Protein AF-A0A965EJE2-F1 (afdb_monomer_lite)

Structure (mmCIF, N/CA/C/O backbone):
data_AF-A0A965EJE2-F1
#
_entry.id   AF-A0A965EJE2-F1
#
loop_
_atom_site.group_PDB
_atom_site.id
_atom_site.type_symbol
_atom_site.label_atom_id
_atom_site.label_alt_id
_atom_site.label_comp_id
_atom_site.label_asym_id
_atom_site.label_entity_id
_atom_site.label_seq_id
_atom_site.pdbx_PDB_ins_code
_atom_site.Cartn_x
_atom_site.Cartn_y
_atom_site.Cartn_z
_atom_site.occupancy
_atom_site.B_iso_or_equiv
_atom_site.auth_seq_id
_atom_site.auth_comp_id
_atom_site.auth_asym_id
_atom_site.auth_atom_id
_atom_site.pdbx_PDB_model_num
ATOM 1 N N . MET A 1 1 ? -2.519 1.613 27.229 1.00 64.69 1 MET A N 1
ATOM 2 C CA . MET A 1 1 ? -1.879 1.852 25.913 1.00 64.69 1 MET A CA 1
ATOM 3 C C . MET A 1 1 ? -2.038 0.580 25.083 1.00 64.69 1 MET A C 1
ATOM 5 O O . MET A 1 1 ? -1.745 -0.480 25.617 1.00 64.69 1 MET A O 1
ATOM 9 N N . SER A 1 2 ? -2.577 0.636 23.856 1.00 82.38 2 SER A N 1
ATOM 10 C CA . SER A 1 2 ? -2.713 -0.560 22.994 1.00 82.38 2 SER A CA 1
ATOM 11 C C . SER A 1 2 ? -1.376 -0.948 22.354 1.00 82.38 2 SER A C 1
ATOM 13 O O . SER A 1 2 ? -0.565 -0.059 22.113 1.00 82.38 2 SER A O 1
ATOM 15 N N . LEU A 1 3 ? -1.173 -2.224 21.996 1.00 83.56 3 LEU A N 1
ATOM 16 C CA . LEU A 1 3 ? 0.069 -2.699 21.357 1.00 83.56 3 LEU A CA 1
ATOM 17 C C . LEU A 1 3 ? 0.458 -1.875 20.121 1.00 83.56 3 LEU A C 1
ATOM 19 O O . LEU A 1 3 ? 1.600 -1.460 19.996 1.00 83.56 3 LEU A O 1
ATOM 23 N N . SER A 1 4 ? -0.491 -1.550 19.246 1.00 79.62 4 SER A N 1
ATOM 24 C CA . SER A 1 4 ? -0.198 -0.717 18.073 1.00 79.62 4 SER A CA 1
ATOM 25 C C . SER A 1 4 ? 0.164 0.731 18.428 1.00 79.62 4 SER A C 1
ATOM 27 O O . SER A 1 4 ? 0.906 1.374 17.697 1.00 79.62 4 SER A O 1
ATOM 29 N N . ALA A 1 5 ? -0.327 1.256 19.558 1.00 82.00 5 ALA A N 1
ATOM 30 C CA . ALA A 1 5 ? 0.035 2.595 20.027 1.00 82.00 5 ALA A CA 1
ATOM 31 C C . ALA A 1 5 ? 1.453 2.596 20.610 1.00 82.00 5 ALA A C 1
ATOM 33 O O . ALA A 1 5 ? 2.186 3.558 20.421 1.00 82.00 5 ALA A O 1
ATOM 34 N N . PHE A 1 6 ? 1.847 1.498 21.262 1.00 88.00 6 PHE A N 1
ATOM 35 C CA . PHE A 1 6 ? 3.235 1.258 21.640 1.00 88.00 6 PHE A CA 1
ATOM 36 C C . PHE A 1 6 ? 4.129 1.180 20.393 1.00 88.00 6 PHE A C 1
ATOM 38 O O . PHE A 1 6 ? 5.044 1.980 20.264 1.00 88.00 6 PHE A O 1
ATOM 45 N N . LEU A 1 7 ? 3.807 0.316 19.423 1.00 88.12 7 LEU A N 1
ATOM 46 C CA . LEU A 1 7 ? 4.598 0.160 18.194 1.00 88.12 7 LEU A CA 1
ATOM 47 C C . LEU A 1 7 ? 4.711 1.457 17.383 1.00 88.12 7 LEU A C 1
ATOM 49 O O . LEU A 1 7 ? 5.793 1.770 16.899 1.00 88.12 7 LEU A O 1
ATOM 53 N N . SER A 1 8 ? 3.625 2.232 17.278 1.00 83.75 8 SER A N 1
ATOM 54 C CA . SER A 1 8 ? 3.649 3.548 16.620 1.00 83.75 8 SER A CA 1
ATOM 55 C C . SER A 1 8 ? 4.622 4.493 17.319 1.00 83.75 8 SER A C 1
ATOM 57 O O . SER A 1 8 ? 5.447 5.116 16.660 1.00 83.75 8 SER A O 1
ATOM 59 N N . LYS A 1 9 ? 4.556 4.564 18.654 1.00 88.38 9 LYS A N 1
ATOM 60 C CA . LYS A 1 9 ? 5.417 5.430 19.461 1.00 88.38 9 LYS A CA 1
ATOM 61 C C . LYS A 1 9 ? 6.892 5.051 19.312 1.00 88.38 9 LYS A C 1
ATOM 63 O O . LYS A 1 9 ? 7.707 5.922 19.038 1.00 88.38 9 LYS A O 1
ATOM 68 N N . GLU A 1 10 ? 7.229 3.770 19.455 1.00 90.69 10 GLU A N 1
ATOM 69 C CA . GLU A 1 10 ? 8.615 3.304 19.303 1.00 90.69 10 GLU A CA 1
ATOM 70 C C . GLU A 1 10 ? 9.106 3.487 17.853 1.00 90.69 10 GLU A C 1
ATOM 72 O O . GLU A 1 10 ? 10.261 3.835 17.622 1.00 90.69 10 GLU A O 1
ATOM 77 N N . SER A 1 11 ? 8.222 3.333 16.857 1.00 85.31 11 SER A N 1
ATOM 78 C CA . SER A 1 11 ? 8.542 3.629 15.456 1.00 85.31 11 SER A CA 1
ATOM 79 C C . SER A 1 11 ? 8.788 5.116 15.200 1.00 85.31 11 SER A C 1
ATOM 81 O O . SER A 1 11 ? 9.651 5.442 14.392 1.00 85.31 11 SER A O 1
ATOM 83 N N . GLU A 1 12 ? 8.036 6.017 15.833 1.00 85.12 12 GLU A N 1
ATOM 84 C CA . GLU A 1 12 ? 8.222 7.470 15.716 1.00 85.12 12 GLU A CA 1
ATOM 85 C C . GLU A 1 12 ? 9.475 7.959 16.442 1.00 85.12 12 GLU A C 1
ATOM 87 O O . GLU A 1 12 ? 10.122 8.893 15.972 1.00 85.12 12 GLU A O 1
ATOM 92 N N . ALA A 1 13 ? 9.838 7.309 17.548 1.00 87.38 13 ALA A N 1
ATOM 93 C CA . ALA A 1 13 ? 11.069 7.580 18.283 1.00 87.38 13 ALA A CA 1
ATOM 94 C C . ALA A 1 13 ? 12.330 7.051 17.571 1.00 87.38 13 ALA A C 1
ATOM 96 O O . ALA A 1 13 ? 13.434 7.489 17.881 1.00 87.38 13 ALA A O 1
ATOM 97 N N . GLY A 1 14 ? 12.176 6.140 16.601 1.00 83.56 14 GLY A N 1
ATOM 98 C CA . GLY A 1 14 ? 13.295 5.455 15.944 1.00 83.56 14 GLY A CA 1
ATOM 99 C C . GLY A 1 14 ? 13.864 4.281 16.750 1.00 83.56 14 GLY A C 1
ATOM 100 O O . GLY A 1 14 ? 14.870 3.701 16.350 1.00 83.56 14 GLY A O 1
ATOM 101 N N . ASP A 1 15 ? 13.201 3.906 17.846 1.00 89.00 15 ASP A N 1
ATOM 102 C CA . ASP A 1 15 ? 13.605 2.829 18.755 1.00 89.00 15 ASP A CA 1
ATOM 103 C C . ASP A 1 15 ? 13.110 1.448 18.282 1.00 89.00 15 ASP A C 1
ATOM 105 O O . ASP A 1 15 ? 13.614 0.403 18.703 1.00 89.00 15 ASP A O 1
ATOM 109 N N . LEU A 1 16 ? 12.139 1.419 17.360 1.00 85.88 16 LEU A N 1
ATOM 110 C CA . LEU A 1 16 ? 11.667 0.188 16.734 1.00 85.88 16 LEU A CA 1
ATOM 111 C C . LEU A 1 16 ? 12.551 -0.217 15.546 1.00 85.88 16 LEU A C 1
ATOM 113 O O . LEU A 1 16 ? 12.446 0.338 14.451 1.00 85.88 16 LEU A O 1
ATOM 117 N N . VAL A 1 17 ? 13.347 -1.270 15.732 1.00 85.75 17 VAL A N 1
ATOM 118 C CA . VAL A 1 17 ? 14.143 -1.883 14.660 1.00 85.75 17 VAL A CA 1
ATOM 119 C C . VAL A 1 17 ? 13.417 -3.102 14.096 1.00 85.75 17 VAL A C 1
ATOM 121 O O . VAL A 1 17 ? 13.289 -4.133 14.755 1.00 85.75 17 VAL A O 1
ATOM 124 N N . LEU A 1 18 ? 12.959 -2.999 12.848 1.00 83.19 18 LEU A N 1
ATOM 125 C CA . LEU A 1 18 ? 12.389 -4.121 12.103 1.00 83.19 18 LEU A CA 1
ATOM 126 C C . LEU A 1 18 ? 13.437 -4.719 11.164 1.00 83.19 18 LEU A C 1
ATOM 128 O O . LEU A 1 18 ? 14.111 -3.991 10.440 1.00 83.19 18 LEU A O 1
ATOM 132 N N . ALA A 1 19 ? 13.515 -6.052 11.100 1.00 84.75 19 ALA A N 1
ATOM 133 C CA . ALA A 1 19 ? 14.325 -6.729 10.083 1.00 84.75 19 ALA A CA 1
ATOM 134 C C . ALA A 1 19 ? 13.816 -6.442 8.654 1.00 84.75 19 ALA A C 1
ATOM 136 O O . ALA A 1 19 ? 14.593 -6.431 7.704 1.00 84.75 19 ALA A O 1
ATOM 137 N N . SER A 1 20 ? 12.507 -6.207 8.501 1.00 84.69 20 SER A N 1
ATOM 138 C CA . SER A 1 20 ? 11.876 -5.793 7.245 1.00 84.69 20 SER A CA 1
ATOM 139 C C . SER A 1 20 ? 10.548 -5.081 7.507 1.00 84.69 20 SER A C 1
ATOM 141 O O . SER A 1 20 ? 9.891 -5.357 8.512 1.00 84.69 20 SER A O 1
ATOM 143 N N . ALA A 1 21 ? 10.142 -4.192 6.597 1.00 88.19 21 ALA A N 1
ATOM 144 C CA . ALA A 1 21 ? 8.831 -3.549 6.647 1.00 88.19 21 ALA A CA 1
ATOM 145 C C . ALA A 1 21 ? 7.697 -4.561 6.413 1.00 88.19 21 ALA A C 1
ATOM 147 O O . ALA A 1 21 ? 7.861 -5.550 5.693 1.00 88.19 21 ALA A O 1
ATOM 148 N N . VAL A 1 22 ? 6.519 -4.284 6.977 1.00 92.06 22 VAL A N 1
ATOM 149 C CA . VAL A 1 22 ? 5.329 -5.116 6.760 1.00 92.06 22 VAL A CA 1
ATOM 150 C C . VAL A 1 22 ? 4.914 -5.033 5.290 1.00 92.06 22 VAL A C 1
ATOM 152 O O . VAL A 1 22 ? 4.616 -3.955 4.783 1.00 92.06 22 VAL A O 1
ATOM 155 N N . ARG A 1 23 ? 4.876 -6.167 4.587 1.00 94.44 23 ARG A N 1
ATOM 156 C CA . ARG A 1 23 ? 4.403 -6.216 3.197 1.00 94.44 23 ARG A CA 1
ATOM 157 C C . ARG A 1 23 ? 2.880 -6.289 3.153 1.00 94.44 23 ARG A C 1
ATOM 159 O O . ARG A 1 23 ? 2.297 -7.308 3.519 1.00 94.44 23 ARG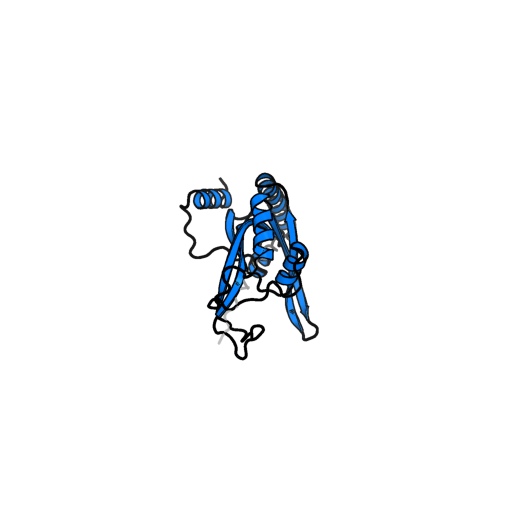 A O 1
ATOM 166 N N . ILE A 1 24 ? 2.245 -5.227 2.664 1.00 95.31 24 ILE A N 1
ATOM 167 C CA . ILE A 1 24 ? 0.803 -5.193 2.415 1.00 95.31 24 ILE A CA 1
ATOM 168 C C . ILE A 1 24 ? 0.534 -5.854 1.061 1.00 95.31 24 ILE A C 1
ATOM 170 O O . ILE A 1 24 ? 0.907 -5.344 0.005 1.00 95.31 24 ILE A O 1
ATOM 174 N N . GLY A 1 25 ? -0.111 -7.016 1.104 1.00 93.69 25 GLY A N 1
ATOM 175 C CA . GLY A 1 25 ? -0.489 -7.812 -0.060 1.00 93.69 25 GLY A CA 1
ATOM 176 C C . GLY A 1 25 ? -1.695 -8.697 0.247 1.00 93.69 25 GLY A C 1
ATOM 177 O O . GLY A 1 25 ? -2.283 -8.597 1.324 1.00 93.69 25 GLY A O 1
ATOM 178 N N . ALA A 1 26 ? -2.061 -9.574 -0.691 1.00 93.50 26 ALA A N 1
ATOM 179 C CA . ALA A 1 26 ? -3.238 -10.437 -0.552 1.00 93.50 26 ALA A CA 1
ATOM 180 C C . ALA A 1 26 ? -3.189 -11.294 0.722 1.00 93.50 26 ALA A C 1
ATOM 182 O O . ALA A 1 26 ? -4.165 -11.314 1.464 1.00 93.50 26 ALA A O 1
ATOM 183 N N . ASP A 1 27 ? -2.050 -11.930 1.010 1.00 93.00 27 ASP A N 1
ATOM 184 C CA . ASP A 1 27 ? -1.896 -12.790 2.191 1.00 93.00 27 ASP A CA 1
ATOM 185 C C . ASP A 1 27 ? -2.034 -12.004 3.497 1.00 93.00 27 ASP A C 1
ATOM 187 O O . ASP A 1 27 ? -2.715 -12.447 4.420 1.00 93.00 27 ASP A O 1
ATOM 191 N N . HIS A 1 28 ? -1.447 -10.804 3.555 1.00 93.19 28 HIS A N 1
ATOM 192 C CA . HIS A 1 28 ? -1.572 -9.921 4.712 1.00 93.19 28 HIS A CA 1
ATOM 193 C C . HIS A 1 28 ? -3.032 -9.514 4.947 1.00 93.19 28 HIS A C 1
ATOM 195 O O . HIS A 1 28 ? -3.544 -9.687 6.048 1.00 93.19 28 HIS A O 1
ATOM 201 N N . LEU A 1 29 ? -3.716 -9.022 3.906 1.00 95.19 29 LEU A N 1
ATOM 202 C CA . LEU A 1 29 ? -5.101 -8.550 4.004 1.00 95.19 29 LEU A CA 1
ATOM 203 C C . LEU A 1 29 ? -6.087 -9.690 4.288 1.00 95.19 29 LEU A C 1
ATOM 205 O O . LEU A 1 29 ? -7.019 -9.511 5.066 1.00 95.19 29 LEU A O 1
ATOM 209 N N . ARG A 1 30 ? -5.866 -10.869 3.695 1.00 93.88 30 ARG A N 1
ATOM 210 C CA . ARG A 1 30 ? -6.648 -12.085 3.956 1.00 93.88 30 ARG A CA 1
ATOM 211 C C . ARG A 1 30 ? -6.476 -12.581 5.394 1.00 93.88 30 ARG A C 1
ATOM 213 O O . ARG A 1 30 ? -7.410 -13.147 5.947 1.00 93.88 30 ARG A O 1
ATOM 220 N N . GLY A 1 31 ? -5.295 -12.394 5.982 1.00 91.56 31 GLY A N 1
ATOM 221 C CA . GLY A 1 31 ? -4.981 -12.826 7.345 1.00 91.56 31 GLY A CA 1
ATOM 222 C C . GLY A 1 31 ? -5.524 -11.918 8.452 1.00 91.56 31 GLY A C 1
ATOM 223 O O . GLY A 1 31 ? -5.367 -12.242 9.631 1.00 91.56 31 GLY A O 1
ATOM 224 N N . LEU A 1 32 ? -6.140 -10.781 8.112 1.00 91.94 32 LEU A N 1
ATOM 225 C CA . LEU A 1 32 ? -6.719 -9.881 9.103 1.00 91.94 32 LEU A CA 1
ATOM 226 C C . LEU A 1 32 ? -7.939 -10.521 9.781 1.00 91.94 32 LEU A C 1
ATOM 228 O O . LEU A 1 32 ? -8.796 -11.109 9.132 1.00 91.94 32 LEU A O 1
ATOM 232 N N . LYS A 1 33 ? -8.059 -10.340 11.101 1.00 89.12 33 LYS A N 1
ATOM 233 C CA . LYS A 1 33 ? -9.206 -10.817 11.904 1.00 89.12 33 LYS A CA 1
ATOM 234 C C . LYS A 1 33 ? -10.452 -9.920 11.815 1.00 89.12 33 LYS A C 1
ATOM 236 O O . LYS A 1 33 ? -11.335 -9.989 12.658 1.00 89.12 33 LYS A O 1
ATOM 241 N N . GLY A 1 34 ? -10.503 -9.041 10.827 1.00 90.75 34 GLY A N 1
ATOM 242 C CA . GLY A 1 34 ? -11.612 -8.123 10.593 1.00 90.75 34 GLY A CA 1
ATOM 243 C C . GLY A 1 34 ? -11.837 -7.966 9.094 1.00 90.75 34 GLY A C 1
ATOM 244 O O . GLY A 1 34 ? -11.481 -8.867 8.331 1.00 90.75 34 GLY A O 1
ATOM 245 N N . PRO A 1 35 ? -12.391 -6.832 8.639 1.00 93.88 35 PRO A N 1
ATOM 246 C CA . PRO A 1 35 ? -12.495 -6.556 7.212 1.00 93.88 35 PRO A CA 1
ATOM 247 C C . PRO A 1 35 ? -11.130 -6.696 6.514 1.00 93.88 35 PRO A C 1
ATOM 249 O O . PRO A 1 35 ? -10.130 -6.170 7.009 1.00 93.88 35 PRO A O 1
ATOM 252 N N . ALA A 1 36 ? -11.088 -7.376 5.360 1.00 95.69 36 ALA A N 1
ATOM 253 C CA . ALA A 1 36 ? -9.872 -7.650 4.578 1.00 95.69 36 ALA A CA 1
ATOM 254 C C . ALA A 1 36 ? -9.358 -6.399 3.835 1.00 95.69 36 ALA A C 1
ATOM 256 O O . ALA A 1 36 ? -9.235 -6.361 2.608 1.00 95.69 36 ALA A O 1
ATOM 257 N N . GLN A 1 37 ? -9.116 -5.335 4.592 1.00 96.31 37 GLN A N 1
ATOM 258 C CA . GLN A 1 37 ? -8.747 -4.016 4.111 1.00 96.31 37 GLN A CA 1
ATOM 259 C C . GLN A 1 37 ? -7.836 -3.325 5.130 1.00 96.31 37 GLN A C 1
ATOM 261 O O . GLN A 1 37 ? -7.993 -3.511 6.340 1.00 96.31 37 GLN A O 1
ATOM 266 N N . THR A 1 38 ? -6.924 -2.485 4.648 1.00 95.81 38 THR A N 1
ATOM 267 C CA . THR A 1 38 ? -6.168 -1.568 5.506 1.00 95.81 38 THR A CA 1
ATOM 268 C C . THR A 1 38 ? -5.989 -0.199 4.862 1.00 95.81 38 THR A C 1
ATOM 270 O O . THR A 1 38 ? -5.985 -0.070 3.637 1.00 95.81 38 THR A O 1
ATOM 273 N N . LEU A 1 39 ? -5.830 0.821 5.701 1.00 95.88 39 LEU A N 1
ATOM 274 C CA . LEU A 1 39 ? -5.460 2.170 5.300 1.00 95.88 39 LEU A CA 1
ATOM 275 C C . LEU A 1 39 ? -3.969 2.367 5.566 1.00 95.88 39 LEU A C 1
ATOM 277 O O . LEU A 1 39 ? -3.502 2.146 6.679 1.00 95.88 39 LEU A O 1
ATOM 281 N N . VAL A 1 40 ? -3.231 2.818 4.558 1.00 95.06 40 VAL A N 1
ATOM 282 C CA . VAL A 1 40 ? -1.807 3.136 4.684 1.00 95.06 40 VAL A CA 1
ATOM 283 C C . VAL A 1 40 ? -1.621 4.644 4.638 1.00 95.06 40 VAL A C 1
ATOM 285 O O . VAL A 1 40 ? -2.026 5.290 3.672 1.00 95.06 40 VAL A O 1
ATOM 288 N N . ALA A 1 41 ? -0.993 5.211 5.665 1.00 94.12 41 ALA A N 1
ATOM 289 C CA . ALA A 1 41 ? -0.501 6.582 5.629 1.00 94.12 41 ALA A CA 1
ATOM 290 C C . ALA A 1 41 ? 0.709 6.635 4.690 1.00 94.12 41 ALA A C 1
ATOM 292 O O . ALA A 1 41 ? 1.746 6.060 5.010 1.00 94.12 41 ALA A O 1
ATOM 293 N N . VAL A 1 42 ? 0.568 7.262 3.521 1.00 94.62 42 VAL A N 1
ATOM 294 C CA . VAL A 1 42 ? 1.625 7.269 2.501 1.00 94.62 42 VAL A CA 1
ATOM 295 C C . VAL A 1 42 ? 2.758 8.197 2.935 1.00 94.62 42 VAL A C 1
ATOM 297 O O . VAL A 1 42 ? 2.520 9.363 3.243 1.00 94.62 42 VAL A O 1
ATOM 300 N N . GLU A 1 43 ? 3.986 7.684 2.928 1.00 93.50 43 GLU A N 1
ATOM 301 C CA . GLU A 1 43 ? 5.199 8.424 3.308 1.00 93.50 43 GLU A CA 1
ATOM 302 C C . GLU A 1 43 ? 6.139 8.654 2.121 1.00 93.50 43 GLU A C 1
ATOM 304 O O . GLU A 1 43 ? 6.907 9.614 2.123 1.00 93.50 43 GLU A O 1
ATOM 309 N N . GLY A 1 44 ? 6.066 7.818 1.083 1.00 94.00 44 GLY A N 1
ATOM 310 C CA . GLY A 1 44 ? 6.874 8.014 -0.114 1.00 94.00 44 GLY A CA 1
ATOM 311 C C . GLY A 1 44 ? 6.843 6.847 -1.088 1.00 94.00 44 GLY A C 1
ATOM 312 O O . GLY A 1 44 ? 6.099 5.877 -0.923 1.00 94.00 44 GLY A O 1
ATOM 313 N N . LEU A 1 45 ? 7.671 6.967 -2.120 1.00 94.56 45 LEU A N 1
ATOM 314 C CA . LEU A 1 45 ? 7.920 5.937 -3.119 1.00 94.56 45 LEU A CA 1
ATOM 315 C C . LEU A 1 45 ? 9.341 5.390 -2.934 1.00 94.56 45 LEU A C 1
ATOM 317 O O . LEU A 1 45 ? 10.261 6.136 -2.608 1.00 94.56 45 LEU A O 1
ATOM 321 N N . ASP A 1 46 ? 9.510 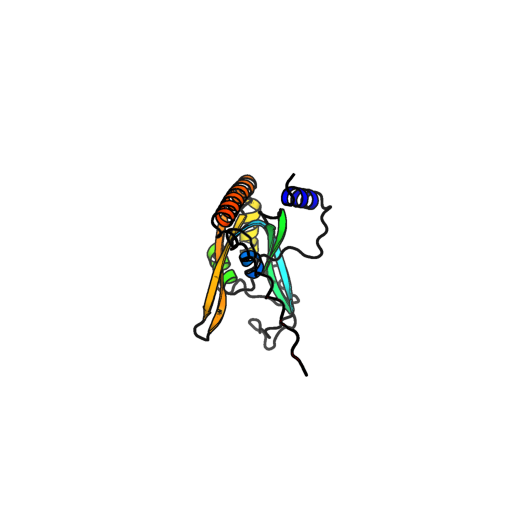4.094 -3.148 1.00 92.38 46 ASP A N 1
ATOM 322 C CA . ASP A 1 46 ? 10.793 3.400 -3.185 1.00 92.38 46 ASP A CA 1
ATOM 323 C C . ASP A 1 46 ? 10.779 2.312 -4.270 1.00 92.38 46 ASP A C 1
ATOM 325 O O . ASP A 1 46 ? 9.793 2.147 -4.997 1.00 92.38 46 ASP A O 1
ATOM 329 N N . LEU A 1 47 ? 11.871 1.560 -4.372 1.00 91.75 47 LEU A N 1
ATOM 330 C CA . LEU A 1 47 ? 12.012 0.400 -5.234 1.00 91.75 47 LEU A CA 1
ATOM 331 C C . LEU A 1 47 ? 12.225 -0.870 -4.407 1.00 91.75 47 LEU A C 1
ATOM 333 O O . LEU A 1 47 ? 13.105 -0.934 -3.554 1.00 91.75 47 LEU A O 1
ATOM 337 N N . ASP A 1 48 ? 11.461 -1.917 -4.711 1.00 91.94 48 ASP A N 1
ATOM 338 C CA . ASP A 1 48 ? 11.710 -3.262 -4.189 1.00 91.94 48 ASP A CA 1
ATOM 339 C C . ASP A 1 48 ? 12.437 -4.074 -5.265 1.00 91.94 48 ASP A C 1
ATOM 341 O O . ASP A 1 48 ? 11.872 -4.415 -6.310 1.00 91.94 48 ASP A O 1
ATOM 345 N N . ILE A 1 49 ? 13.726 -4.334 -5.030 1.00 91.44 49 ILE A N 1
ATOM 346 C CA . ILE A 1 49 ? 14.574 -5.063 -5.974 1.00 91.44 49 ILE A CA 1
ATOM 347 C C . ILE A 1 49 ? 14.521 -6.554 -5.654 1.00 91.44 49 ILE A C 1
ATOM 349 O O . ILE A 1 49 ? 14.961 -6.992 -4.592 1.00 91.44 49 ILE A O 1
ATOM 353 N N . GLN A 1 50 ? 14.036 -7.344 -6.606 1.00 89.88 50 GLN A N 1
ATOM 354 C CA . GLN A 1 50 ? 13.845 -8.783 -6.460 1.00 89.88 50 GLN A CA 1
ATOM 355 C C . GLN A 1 50 ? 14.558 -9.558 -7.567 1.00 89.88 50 GLN A C 1
ATOM 357 O O . GLN A 1 50 ? 14.732 -9.066 -8.681 1.00 89.88 50 GLN A O 1
ATOM 362 N N . GLU A 1 51 ? 14.926 -10.808 -7.290 1.00 88.44 51 GLU A N 1
ATOM 363 C CA . GLU A 1 51 ? 15.353 -11.738 -8.336 1.00 88.44 51 GLU A CA 1
ATOM 364 C C . GLU A 1 51 ? 14.205 -12.053 -9.302 1.00 88.44 51 GLU A C 1
ATOM 366 O O . GLU A 1 51 ? 13.060 -12.290 -8.903 1.00 88.44 51 GLU A O 1
ATOM 371 N N . ASN A 1 52 ? 14.523 -12.125 -10.591 1.00 84.88 52 ASN A N 1
ATOM 372 C CA . ASN A 1 52 ? 13.555 -12.394 -11.645 1.00 84.88 52 ASN A CA 1
ATOM 373 C C . ASN A 1 52 ? 13.240 -13.889 -11.788 1.00 84.88 52 ASN A C 1
ATOM 375 O O . ASN A 1 52 ? 13.605 -14.552 -12.764 1.00 84.88 52 ASN A O 1
ATOM 379 N N . LYS A 1 53 ? 12.524 -14.437 -10.810 1.00 81.38 53 LYS A N 1
ATOM 380 C CA . LYS A 1 53 ? 12.159 -15.863 -10.801 1.00 81.38 53 LYS A CA 1
ATOM 381 C C . LYS A 1 53 ? 11.196 -16.246 -11.928 1.00 81.38 53 LYS A C 1
ATOM 383 O O . LYS A 1 53 ? 11.160 -17.402 -12.336 1.00 81.38 53 LYS A O 1
ATOM 388 N N . THR A 1 54 ? 10.448 -15.283 -12.466 1.00 75.38 54 THR A N 1
ATOM 389 C CA . THR A 1 54 ? 9.471 -15.499 -13.544 1.00 75.38 54 THR A CA 1
ATOM 390 C C . THR A 1 54 ? 10.077 -15.409 -14.945 1.00 75.38 54 THR A C 1
ATOM 392 O O . THR A 1 54 ? 9.342 -15.514 -15.923 1.00 75.38 54 THR A O 1
ATOM 395 N N . ARG A 1 55 ? 11.406 -15.233 -15.067 1.00 82.00 55 ARG A N 1
ATOM 396 C CA . ARG A 1 55 ? 12.123 -15.057 -16.347 1.00 82.00 55 ARG A CA 1
ATOM 397 C C . ARG A 1 55 ? 11.529 -13.948 -17.216 1.00 82.00 55 ARG A C 1
ATOM 399 O O . ARG A 1 55 ? 11.534 -14.029 -18.443 1.00 82.00 55 ARG A O 1
ATOM 406 N N . ARG A 1 56 ? 11.013 -12.901 -16.578 1.00 81.00 56 ARG A N 1
ATOM 407 C CA . ARG A 1 56 ? 10.410 -11.775 -17.272 1.00 81.00 56 ARG A CA 1
ATOM 408 C C . ARG A 1 56 ? 11.444 -11.065 -18.144 1.00 81.00 56 ARG A C 1
ATOM 410 O O . ARG A 1 56 ? 12.540 -10.763 -17.680 1.00 81.00 56 ARG A O 1
ATOM 417 N N . ILE A 1 57 ? 11.077 -10.766 -19.383 1.00 82.12 57 ILE A N 1
ATOM 418 C CA . ILE A 1 57 ? 11.899 -9.967 -20.291 1.00 82.12 57 ILE A CA 1
ATOM 419 C C . ILE A 1 57 ? 11.365 -8.535 -20.255 1.00 82.12 57 ILE A C 1
ATOM 421 O O . ILE A 1 57 ? 10.160 -8.320 -20.403 1.00 82.12 57 ILE A O 1
ATOM 425 N N . LEU A 1 58 ? 12.247 -7.574 -19.987 1.00 83.31 58 LEU A N 1
ATOM 426 C CA . LEU A 1 58 ? 11.891 -6.158 -19.993 1.00 83.31 58 LEU A CA 1
ATOM 427 C C . LEU A 1 58 ? 11.694 -5.647 -21.427 1.00 83.31 58 LEU A C 1
ATOM 429 O O . LEU A 1 58 ? 12.301 -6.193 -22.353 1.00 83.31 58 LEU A O 1
ATOM 433 N N . PRO A 1 59 ? 10.893 -4.588 -21.637 1.00 81.12 59 PRO A N 1
ATOM 434 C CA . PRO A 1 59 ? 10.803 -3.934 -22.938 1.00 81.12 59 PRO A CA 1
ATOM 435 C C . PRO A 1 59 ? 12.194 -3.553 -23.468 1.00 81.12 59 PRO A C 1
ATOM 437 O O . PRO A 1 59 ? 12.992 -2.947 -22.758 1.00 81.12 59 PRO A O 1
ATOM 440 N N . GLY A 1 60 ? 12.500 -3.940 -24.708 1.00 80.62 60 GLY A N 1
ATOM 441 C CA . GLY A 1 60 ? 13.804 -3.688 -25.337 1.00 80.62 60 GLY A CA 1
ATOM 442 C C . GLY A 1 60 ? 14.937 -4.636 -24.919 1.00 80.62 60 GLY A C 1
ATOM 443 O O . GLY A 1 60 ? 16.019 -4.565 -25.500 1.00 80.62 60 GLY A O 1
ATOM 444 N N . ALA A 1 61 ? 14.713 -5.553 -23.972 1.00 78.94 61 ALA A N 1
ATOM 445 C CA . ALA A 1 61 ? 15.687 -6.579 -23.611 1.00 78.94 61 ALA A CA 1
ATOM 446 C C . ALA A 1 61 ? 15.530 -7.837 -24.482 1.00 78.94 61 ALA A C 1
ATOM 448 O O . ALA A 1 61 ? 14.424 -8.251 -24.820 1.00 78.94 61 ALA A O 1
ATOM 449 N N . SER A 1 62 ? 16.651 -8.481 -24.816 1.00 81.44 62 SER A N 1
ATOM 450 C CA . SER A 1 62 ? 16.674 -9.749 -25.564 1.00 81.44 62 SER A CA 1
ATOM 451 C C . SER A 1 62 ? 16.760 -10.988 -24.667 1.00 81.44 62 SER A C 1
ATOM 453 O O . SER A 1 62 ? 16.534 -12.104 -25.131 1.00 81.44 62 SER A O 1
ATOM 455 N N . ARG A 1 63 ? 17.089 -10.810 -23.380 1.00 80.06 63 ARG A N 1
ATOM 456 C CA . ARG A 1 63 ? 17.237 -11.887 -22.392 1.00 80.06 63 ARG A CA 1
ATOM 457 C C . ARG A 1 63 ? 16.632 -11.493 -21.041 1.00 80.06 63 ARG A C 1
ATOM 459 O O . ARG A 1 63 ? 16.530 -10.300 -20.759 1.00 80.06 63 ARG A O 1
ATOM 466 N N . PRO A 1 64 ? 16.250 -12.466 -20.195 1.00 78.12 64 PRO A N 1
ATOM 467 C CA . PRO A 1 64 ? 15.762 -12.172 -18.855 1.00 78.12 64 PRO A CA 1
ATOM 468 C C . PRO A 1 64 ? 16.852 -11.510 -18.008 1.00 78.12 64 PRO A C 1
ATOM 470 O O . PRO A 1 64 ? 17.962 -12.036 -17.902 1.00 78.12 64 PRO A O 1
ATOM 473 N N . ASN A 1 65 ? 16.523 -10.387 -17.375 1.00 77.75 65 ASN A N 1
ATOM 474 C CA . ASN A 1 65 ? 17.395 -9.767 -16.378 1.00 77.75 65 ASN A CA 1
ATOM 475 C C . ASN A 1 65 ? 17.362 -10.575 -15.083 1.00 77.75 65 ASN A C 1
ATOM 477 O O . ASN A 1 65 ? 16.300 -11.055 -14.703 1.00 77.75 65 ASN A O 1
ATOM 481 N N . ALA A 1 66 ? 18.499 -10.727 -14.399 1.00 82.25 66 ALA A N 1
ATOM 482 C CA . ALA A 1 66 ? 18.574 -11.513 -13.163 1.00 82.25 66 ALA A CA 1
ATOM 483 C C . ALA A 1 66 ? 17.834 -10.844 -11.990 1.00 82.25 66 ALA A C 1
ATOM 485 O O . ALA A 1 66 ? 17.308 -11.535 -11.118 1.00 82.25 66 ALA A O 1
ATOM 486 N N . ARG A 1 67 ? 17.748 -9.507 -11.990 1.00 90.00 67 ARG A N 1
ATOM 487 C CA . ARG A 1 67 ? 17.045 -8.698 -10.987 1.00 90.00 67 ARG A CA 1
ATOM 488 C C . ARG A 1 67 ? 16.067 -7.736 -11.659 1.00 90.00 67 ARG A C 1
ATOM 490 O O . ARG A 1 67 ? 16.284 -7.316 -12.792 1.00 90.00 67 ARG A O 1
ATOM 497 N N . LEU A 1 68 ? 14.996 -7.408 -10.948 1.00 91.06 68 LEU A N 1
ATOM 498 C CA . LEU A 1 68 ? 13.962 -6.458 -11.347 1.00 91.06 68 LEU A CA 1
ATOM 499 C C . LEU A 1 68 ? 13.701 -5.496 -10.195 1.00 91.06 68 LEU A C 1
ATOM 501 O O . LEU A 1 68 ? 13.552 -5.940 -9.057 1.00 91.06 68 LEU A O 1
ATOM 505 N N . ALA A 1 69 ? 13.605 -4.206 -10.495 1.00 91.44 69 ALA A N 1
ATOM 506 C CA . ALA A 1 69 ? 13.147 -3.196 -9.554 1.00 91.44 69 ALA A CA 1
ATOM 507 C C . ALA A 1 69 ? 11.666 -2.897 -9.799 1.00 91.44 69 ALA A C 1
ATOM 509 O O . ALA A 1 69 ? 11.279 -2.453 -10.882 1.00 91.44 69 ALA A O 1
ATOM 510 N N . TRP A 1 70 ? 10.845 -3.149 -8.783 1.00 93.19 70 TRP A N 1
ATOM 511 C CA . TRP A 1 70 ? 9.420 -2.832 -8.780 1.00 93.19 70 TRP A CA 1
ATOM 512 C C . TRP A 1 70 ? 9.163 -1.529 -8.026 1.00 93.19 70 TRP A C 1
ATOM 514 O O . TRP A 1 70 ? 9.791 -1.324 -6.987 1.00 93.19 70 TRP A O 1
ATOM 524 N N . PRO A 1 71 ? 8.216 -0.682 -8.467 1.00 94.44 71 PRO A N 1
ATOM 525 C CA . PRO A 1 71 ? 7.805 0.454 -7.660 1.00 94.44 71 PRO A CA 1
ATOM 526 C C . PRO A 1 71 ? 7.123 -0.046 -6.380 1.00 94.44 71 PRO A C 1
ATOM 528 O O . PRO A 1 71 ? 6.301 -0.970 -6.411 1.00 94.44 71 PRO A O 1
ATOM 531 N N . ALA A 1 72 ? 7.479 0.558 -5.250 1.00 95.19 72 ALA A N 1
ATOM 532 C CA . ALA A 1 72 ? 6.977 0.207 -3.932 1.00 95.19 72 ALA A CA 1
ATOM 533 C C . ALA A 1 72 ? 6.539 1.462 -3.173 1.00 95.19 72 ALA A C 1
ATOM 535 O O . ALA A 1 72 ? 7.310 2.401 -3.001 1.00 95.19 72 ALA A O 1
ATOM 536 N N . ILE A 1 73 ? 5.298 1.487 -2.692 1.00 96.00 73 ILE A N 1
ATOM 537 C CA . ILE A 1 73 ? 4.797 2.593 -1.868 1.00 96.00 73 ILE A CA 1
ATOM 538 C C . ILE A 1 73 ? 5.181 2.315 -0.419 1.00 96.00 73 ILE A C 1
ATOM 540 O O . ILE A 1 73 ? 4.848 1.251 0.104 1.00 96.00 73 ILE A O 1
ATOM 544 N N . LYS A 1 74 ? 5.856 3.269 0.224 1.00 95.00 74 LYS A N 1
ATOM 545 C CA . LYS A 1 74 ? 6.181 3.244 1.653 1.00 95.00 74 LYS A CA 1
ATOM 546 C C . LYS A 1 74 ? 5.138 3.999 2.457 1.00 95.00 74 LYS A C 1
ATOM 548 O O . LYS A 1 74 ? 4.622 5.031 2.017 1.00 95.00 74 LYS A O 1
ATOM 553 N N . GLY A 1 75 ? 4.871 3.510 3.658 1.00 93.62 75 GLY A N 1
ATOM 554 C CA . GLY A 1 75 ? 3.988 4.195 4.582 1.00 93.62 75 GLY A CA 1
ATOM 555 C C . GLY A 1 75 ? 3.887 3.526 5.939 1.00 93.62 75 GLY A C 1
ATOM 556 O O . GLY A 1 75 ? 4.611 2.577 6.235 1.00 93.62 75 GLY A O 1
ATOM 557 N N . LYS A 1 76 ? 2.920 3.971 6.737 1.00 91.94 76 LYS A N 1
ATOM 558 C CA . LYS A 1 76 ? 2.545 3.335 8.005 1.00 91.94 76 LYS A CA 1
ATOM 559 C C . LYS A 1 76 ? 1.176 2.688 7.896 1.00 91.94 76 LYS A C 1
ATOM 561 O O . LYS A 1 76 ? 0.218 3.319 7.449 1.00 91.94 76 LYS A O 1
ATOM 566 N N . ASP A 1 77 ? 1.086 1.437 8.324 1.00 92.62 77 ASP A N 1
ATOM 567 C CA . ASP A 1 77 ? -0.183 0.721 8.401 1.00 92.62 77 ASP A CA 1
ATOM 568 C C . ASP A 1 77 ? -1.040 1.290 9.542 1.00 92.62 77 ASP A C 1
ATOM 570 O O . ASP A 1 77 ? -0.603 1.333 10.691 1.00 92.62 77 ASP A O 1
ATOM 574 N N . ALA A 1 78 ? -2.271 1.712 9.246 1.00 91.00 78 ALA A N 1
ATOM 575 C CA . ALA A 1 78 ? -3.151 2.335 10.234 1.00 91.00 78 ALA A CA 1
ATOM 576 C C . ALA A 1 78 ? -3.546 1.389 11.376 1.00 91.00 78 ALA A C 1
ATOM 578 O O . ALA A 1 78 ? -3.886 1.854 12.464 1.00 91.00 78 ALA A O 1
ATOM 579 N N . LEU A 1 79 ? -3.540 0.072 11.148 1.00 90.38 79 LEU A N 1
ATOM 580 C CA . LEU A 1 79 ? -3.970 -0.902 12.151 1.00 90.38 79 LEU A CA 1
ATOM 581 C C . LEU A 1 79 ? -2.864 -1.183 13.173 1.00 90.38 79 LEU A C 1
ATOM 583 O O . LEU A 1 79 ? -3.094 -1.081 14.385 1.00 90.38 79 LEU A O 1
ATOM 587 N N . SER A 1 80 ? -1.671 -1.525 12.685 1.00 86.94 80 SER A N 1
ATOM 588 C CA . SER A 1 80 ? -0.516 -1.886 13.513 1.00 86.94 80 SER A CA 1
ATOM 589 C C . SER A 1 80 ? 0.348 -0.695 13.926 1.00 86.94 80 SER A C 1
ATOM 591 O O . SER A 1 80 ? 1.018 -0.772 14.956 1.00 86.94 80 SER A O 1
ATOM 593 N N . GLY A 1 81 ? 0.324 0.400 13.162 1.00 88.06 81 GLY A N 1
ATOM 594 C CA . GLY A 1 81 ? 1.238 1.531 13.321 1.00 88.06 81 GLY A CA 1
ATOM 595 C C . GLY A 1 81 ? 2.653 1.271 12.805 1.00 88.06 81 GLY A C 1
ATOM 596 O O . GLY A 1 81 ? 3.530 2.115 12.973 1.00 88.06 81 GLY A O 1
ATOM 597 N N . LEU A 1 82 ? 2.895 0.102 12.206 1.00 90.38 82 LEU A N 1
ATOM 598 C CA . LEU A 1 82 ? 4.215 -0.311 11.750 1.00 90.38 82 LEU A CA 1
ATOM 599 C C . LEU A 1 82 ? 4.550 0.283 10.374 1.00 90.38 82 LEU A C 1
ATOM 601 O O . LEU A 1 82 ? 3.656 0.407 9.527 1.00 90.38 82 LEU A O 1
ATOM 605 N N . PRO A 1 83 ? 5.840 0.564 10.106 1.00 92.56 83 PRO A N 1
ATOM 606 C CA . PRO A 1 83 ? 6.326 0.793 8.754 1.00 92.56 83 PRO A CA 1
ATOM 607 C C . PRO A 1 83 ? 5.954 -0.372 7.832 1.00 92.56 83 PRO A C 1
ATOM 609 O O . PRO A 1 83 ? 6.177 -1.549 8.143 1.00 92.56 83 PRO A O 1
ATOM 612 N N . CYS A 1 84 ? 5.398 -0.039 6.676 1.00 94.44 84 CYS A N 1
ATOM 613 C CA . CYS A 1 84 ? 4.885 -0.987 5.707 1.00 94.44 84 CYS A CA 1
ATOM 614 C C . CYS A 1 84 ? 5.254 -0.589 4.276 1.00 94.44 84 CYS A C 1
ATOM 616 O O . CYS A 1 84 ? 5.584 0.565 3.983 1.00 94.44 84 CYS A O 1
ATOM 618 N N . ILE A 1 85 ? 5.204 -1.576 3.384 1.00 96.00 85 ILE A N 1
ATOM 619 C CA . ILE A 1 85 ? 5.418 -1.399 1.953 1.00 96.00 85 ILE A CA 1
ATOM 620 C C . ILE A 1 85 ? 4.331 -2.098 1.145 1.00 96.00 85 ILE A C 1
ATOM 622 O O . ILE A 1 85 ? 3.894 -3.202 1.479 1.00 96.00 85 ILE A O 1
ATOM 626 N N . ILE A 1 86 ? 3.942 -1.474 0.039 1.00 96.12 86 ILE A N 1
ATOM 627 C CA . ILE A 1 86 ? 3.067 -2.052 -0.981 1.00 96.12 86 ILE A CA 1
ATOM 628 C C . ILE A 1 86 ? 3.891 -2.174 -2.257 1.00 96.12 86 ILE A C 1
ATOM 630 O O . ILE A 1 86 ? 4.144 -1.179 -2.936 1.00 96.12 86 ILE A O 1
ATOM 634 N N . VAL A 1 87 ? 4.325 -3.390 -2.582 1.00 94.94 87 VAL A N 1
ATOM 635 C CA . VAL A 1 87 ? 5.080 -3.651 -3.813 1.00 94.94 87 VAL A CA 1
ATOM 636 C C . VAL A 1 87 ? 4.099 -3.824 -4.968 1.00 94.94 87 VAL A C 1
ATOM 638 O O . VAL A 1 87 ? 3.250 -4.720 -4.945 1.00 94.94 87 VAL A O 1
ATOM 641 N N . ILE A 1 88 ? 4.211 -2.991 -6.003 1.00 93.94 88 ILE A N 1
ATOM 642 C CA . ILE A 1 88 ? 3.253 -2.954 -7.113 1.00 93.94 88 ILE A CA 1
ATOM 643 C C . ILE A 1 88 ? 3.599 -4.022 -8.173 1.00 93.94 88 ILE A C 1
ATOM 645 O O . ILE A 1 88 ? 3.905 -3.747 -9.333 1.00 93.94 88 ILE A O 1
ATOM 649 N N . GLN A 1 89 ? 3.550 -5.289 -7.762 1.00 89.50 89 GLN A N 1
ATOM 650 C CA . GLN A 1 89 ? 3.960 -6.438 -8.579 1.00 89.50 89 GLN A CA 1
ATOM 651 C C . GLN A 1 89 ? 2.785 -7.227 -9.172 1.00 89.50 89 GLN A C 1
ATOM 653 O O . GLN A 1 89 ? 2.915 -7.832 -10.241 1.00 89.50 89 GLN A O 1
ATOM 658 N N . ALA A 1 90 ? 1.628 -7.241 -8.511 1.00 87.81 90 ALA A N 1
ATOM 659 C CA . ALA A 1 90 ? 0.444 -7.907 -9.043 1.00 87.81 90 ALA A CA 1
ATOM 660 C C . ALA A 1 90 ? -0.177 -7.066 -10.168 1.00 87.81 90 ALA A C 1
ATOM 662 O O . ALA A 1 90 ? -0.367 -5.863 -10.005 1.00 87.81 90 ALA A O 1
ATOM 663 N N . GLY A 1 91 ? -0.545 -7.695 -11.290 1.00 87.81 91 GLY A N 1
ATOM 664 C CA . GLY A 1 91 ? -1.158 -6.987 -12.422 1.00 87.81 91 GLY A CA 1
ATOM 665 C C . GLY A 1 91 ? -2.452 -6.254 -12.048 1.00 87.81 91 GLY A C 1
ATOM 666 O O . GLY A 1 91 ? -2.655 -5.124 -12.475 1.00 87.81 91 GLY A O 1
ATOM 667 N N . ALA A 1 92 ? -3.282 -6.856 -11.189 1.00 89.12 92 ALA A N 1
ATOM 668 C CA . ALA A 1 92 ? -4.498 -6.221 -10.678 1.00 89.12 92 ALA A CA 1
ATOM 669 C C . ALA A 1 92 ? -4.201 -4.989 -9.805 1.00 89.12 92 ALA A C 1
ATOM 671 O O . ALA A 1 92 ? -4.879 -3.975 -9.923 1.00 89.12 92 ALA A O 1
ATOM 672 N N . LEU A 1 93 ? -3.159 -5.055 -8.970 1.00 92.38 93 LEU A N 1
ATOM 673 C CA . LEU A 1 93 ? -2.737 -3.927 -8.139 1.00 92.38 93 LEU A CA 1
ATOM 674 C C . LEU A 1 93 ? -2.143 -2.795 -8.988 1.00 92.38 93 LEU A C 1
ATOM 676 O O . LEU A 1 93 ? -2.481 -1.636 -8.766 1.00 92.38 93 LEU A O 1
ATOM 680 N N . ARG A 1 94 ? -1.309 -3.130 -9.988 1.00 93.19 94 ARG A N 1
ATOM 681 C CA . ARG A 1 94 ? -0.811 -2.162 -10.980 1.00 93.19 94 ARG A CA 1
ATOM 682 C C . ARG A 1 94 ? -1.966 -1.431 -11.648 1.00 93.19 94 ARG A C 1
ATOM 684 O O . ARG A 1 94 ? -1.988 -0.211 -11.612 1.00 93.19 94 ARG A O 1
ATOM 691 N N . TYR A 1 95 ? -2.934 -2.174 -12.182 1.00 92.50 95 TYR A N 1
ATOM 692 C CA . TYR A 1 95 ? -4.085 -1.606 -12.883 1.00 92.50 95 TYR A CA 1
ATOM 693 C C . TYR A 1 95 ? -4.872 -0.610 -12.019 1.00 92.50 95 TYR A C 1
ATOM 695 O O . TYR A 1 95 ? -5.200 0.487 -12.470 1.00 92.50 95 TYR A O 1
ATOM 703 N N . GLU A 1 96 ? -5.156 -0.968 -10.767 1.00 95.00 96 GLU A N 1
ATOM 704 C CA . GLU A 1 96 ? -5.879 -0.082 -9.853 1.00 95.00 96 GLU A CA 1
ATOM 705 C C . GLU A 1 96 ? -5.075 1.183 -9.514 1.00 95.00 96 GLU A C 1
ATOM 707 O O . GLU A 1 96 ? -5.648 2.273 -9.472 1.00 95.00 96 GLU A O 1
ATOM 712 N N . ILE A 1 97 ? -3.753 1.078 -9.328 1.00 95.81 97 ILE A N 1
ATOM 713 C CA . ILE A 1 97 ? -2.899 2.249 -9.080 1.00 95.81 97 ILE A CA 1
ATOM 714 C C . ILE A 1 97 ? -2.779 3.120 -10.330 1.00 95.81 97 ILE A C 1
ATOM 716 O O . ILE A 1 97 ? -2.929 4.332 -10.213 1.00 95.81 97 ILE A O 1
ATOM 720 N N . GLU A 1 98 ? -2.576 2.539 -11.515 1.00 95.44 98 GLU A N 1
ATOM 721 C CA . GLU A 1 98 ? -2.547 3.276 -12.786 1.00 95.44 98 GLU A CA 1
ATOM 722 C C . GLU A 1 98 ? -3.837 4.088 -12.961 1.00 95.44 98 GLU A C 1
ATOM 724 O O . GLU A 1 98 ? -3.800 5.294 -13.202 1.00 95.44 98 GLU A O 1
ATOM 729 N N . LYS A 1 99 ? -4.993 3.464 -12.716 1.00 94.88 99 LYS A N 1
ATOM 730 C CA . LYS A 1 99 ? -6.296 4.134 -12.767 1.00 94.88 99 LYS A CA 1
ATOM 731 C C . LYS A 1 99 ? -6.427 5.250 -11.727 1.00 94.88 99 LYS A C 1
ATOM 733 O O . LYS A 1 99 ? -6.922 6.331 -12.049 1.00 94.88 99 LYS A O 1
ATOM 738 N N . LEU A 1 100 ? -6.008 5.004 -10.485 1.00 95.31 100 LEU A N 1
ATOM 739 C CA . LEU A 1 100 ? -6.136 5.963 -9.384 1.00 95.31 100 LEU A CA 1
ATOM 740 C C . LEU A 1 100 ? -5.193 7.167 -9.545 1.00 95.31 100 LEU A C 1
ATOM 742 O O . LEU A 1 100 ? -5.571 8.296 -9.228 1.00 95.31 100 LEU A O 1
ATOM 746 N N . ALA A 1 101 ? -3.994 6.927 -10.075 1.00 95.12 101 ALA A N 1
ATOM 747 C CA . ALA A 1 101 ? -2.967 7.925 -10.349 1.00 95.12 101 ALA A CA 1
ATOM 748 C C . ALA A 1 101 ? -3.099 8.578 -11.739 1.00 95.12 101 ALA A C 1
ATOM 750 O O . ALA A 1 101 ? -2.390 9.542 -12.019 1.00 95.12 101 ALA A O 1
ATOM 751 N N . ARG A 1 102 ? -4.041 8.111 -12.575 1.00 95.62 102 ARG A N 1
ATOM 752 C CA . ARG A 1 102 ? -4.257 8.553 -13.968 1.00 95.62 102 ARG A CA 1
ATOM 753 C C . ARG A 1 102 ? -3.018 8.373 -14.853 1.00 95.62 102 ARG A C 1
ATOM 755 O O . ARG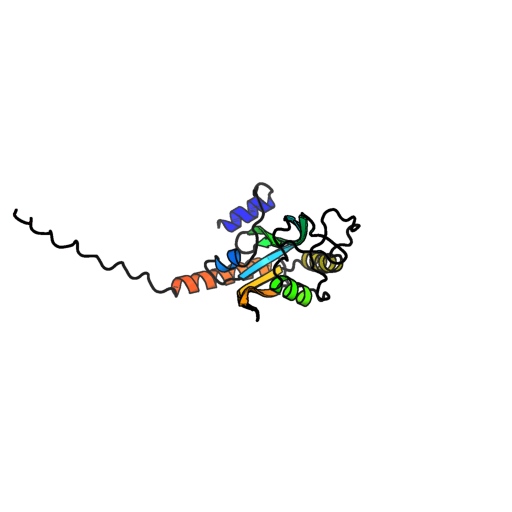 A 1 102 ? -2.700 9.244 -15.657 1.00 95.62 102 ARG A O 1
ATOM 762 N N . LEU A 1 103 ? -2.340 7.248 -14.676 1.00 93.88 103 LEU A N 1
ATOM 763 C CA . LEU A 1 103 ? -1.177 6.834 -15.454 1.00 93.88 103 LEU A CA 1
ATOM 764 C C . LEU A 1 103 ? -1.613 5.998 -16.657 1.00 93.88 103 LEU A C 1
ATOM 766 O O . LEU A 1 103 ? -2.673 5.360 -16.635 1.00 93.88 103 LEU A O 1
ATOM 770 N N . GLU A 1 104 ? -0.788 5.980 -17.700 1.00 91.81 104 GLU A N 1
ATOM 771 C CA . GLU A 1 104 ? -1.007 5.077 -18.826 1.00 91.81 104 GLU A CA 1
ATOM 772 C C . GLU A 1 104 ? -0.705 3.623 -18.442 1.00 91.81 104 GLU A C 1
ATOM 774 O O . GLU A 1 104 ? 0.084 3.319 -17.542 1.00 91.81 104 GLU A O 1
ATOM 779 N N . ARG A 1 105 ? -1.358 2.688 -19.137 1.00 88.38 105 ARG A N 1
ATOM 780 C CA . ARG A 1 105 ? -1.180 1.261 -18.871 1.00 88.38 105 ARG A CA 1
ATOM 781 C C . ARG A 1 105 ? 0.244 0.836 -19.220 1.00 88.38 105 ARG A C 1
ATOM 783 O O . ARG A 1 105 ? 0.668 0.991 -20.361 1.00 88.38 105 ARG A O 1
ATOM 790 N N . GLY A 1 106 ? 0.926 0.198 -18.273 1.00 84.94 106 GLY A N 1
ATOM 791 C CA . GLY A 1 106 ? 2.296 -0.279 -18.453 1.00 84.94 106 GLY A CA 1
ATOM 792 C C . GLY A 1 106 ? 3.365 0.693 -17.950 1.00 84.94 106 GLY A C 1
ATOM 793 O O . GLY A 1 106 ? 4.542 0.340 -17.961 1.00 84.94 106 GLY A O 1
ATOM 794 N N . GLU A 1 107 ? 2.989 1.871 -17.442 1.00 87.81 107 GLU A N 1
ATOM 795 C CA . GLU A 1 107 ? 3.945 2.795 -16.814 1.00 87.81 107 GLU A CA 1
ATOM 796 C C . GLU A 1 107 ? 4.526 2.257 -15.501 1.00 87.81 107 GLU A C 1
ATOM 798 O O . GLU A 1 107 ? 5.588 2.698 -15.065 1.00 87.81 107 GLU A O 1
ATOM 803 N N . LEU A 1 108 ? 3.853 1.291 -14.870 1.00 91.19 108 LEU A N 1
ATOM 804 C CA . LEU A 1 108 ? 4.298 0.664 -13.623 1.00 91.19 108 LEU A CA 1
ATOM 805 C C . LEU A 1 108 ? 5.010 -0.675 -13.841 1.00 91.19 108 LEU A C 1
ATOM 807 O O . LEU A 1 108 ? 5.087 -1.501 -12.927 1.00 91.19 108 LEU A O 1
ATOM 811 N N . GLU A 1 109 ? 5.501 -0.924 -15.055 1.00 89.88 109 GLU A N 1
ATOM 812 C CA . GLU A 1 109 ? 6.300 -2.111 -15.332 1.00 89.88 109 GLU A CA 1
ATOM 813 C C . GLU A 1 109 ? 7.666 -2.053 -14.637 1.00 89.88 109 GLU A C 1
ATOM 815 O O . GLU A 1 109 ? 8.224 -0.973 -14.451 1.00 89.88 109 GLU A O 1
ATOM 820 N N . PRO A 1 110 ? 8.213 -3.205 -14.205 1.00 90.62 110 PRO A N 1
ATOM 821 C CA . PRO A 1 110 ? 9.474 -3.223 -13.498 1.00 90.62 110 PRO A CA 1
ATOM 822 C C . PRO A 1 110 ? 10.579 -2.764 -14.432 1.00 90.62 110 PRO A C 1
ATOM 824 O O . PRO A 1 110 ? 10.517 -2.956 -15.648 1.00 90.62 110 PRO A O 1
ATOM 827 N N . ILE A 1 111 ? 11.627 -2.229 -13.834 1.00 89.44 111 ILE A N 1
ATOM 828 C CA . ILE A 1 111 ? 12.807 -1.765 -14.551 1.00 89.44 111 ILE A CA 1
ATOM 829 C C . ILE A 1 111 ? 14.012 -2.629 -14.199 1.00 89.44 111 ILE A C 1
ATOM 831 O O . ILE A 1 111 ? 13.997 -3.423 -13.252 1.00 89.44 111 ILE A O 1
ATOM 835 N N . ASP A 1 112 ? 15.073 -2.458 -14.975 1.00 87.62 112 ASP A N 1
ATOM 836 C CA . ASP A 1 112 ? 16.387 -2.960 -14.615 1.00 87.62 112 ASP A CA 1
ATOM 837 C C . ASP A 1 112 ? 16.953 -2.076 -13.486 1.00 87.62 112 ASP A C 1
ATOM 839 O O . ASP A 1 112 ? 17.065 -0.864 -13.691 1.00 87.62 112 ASP A O 1
ATOM 843 N N . PRO A 1 113 ? 17.270 -2.630 -12.297 1.00 85.75 113 PRO A N 1
ATOM 844 C CA . PRO A 1 113 ? 17.819 -1.846 -11.190 1.00 85.75 113 PRO A CA 1
ATOM 845 C C . PRO A 1 113 ? 19.168 -1.199 -11.522 1.00 85.75 113 PRO A C 1
ATOM 847 O O . PRO A 1 113 ? 19.509 -0.182 -10.924 1.00 85.75 113 PRO A O 1
ATOM 850 N N . ASP A 1 114 ? 19.923 -1.784 -12.455 1.00 83.25 114 ASP A N 1
ATOM 851 C CA . ASP A 1 114 ? 21.272 -1.345 -12.804 1.00 83.25 114 ASP A CA 1
ATOM 852 C C . ASP A 1 114 ? 21.271 -0.423 -14.040 1.00 83.25 114 ASP A C 1
ATOM 854 O O . ASP A 1 114 ? 22.303 0.144 -14.413 1.00 83.25 114 ASP A O 1
ATOM 858 N N . ALA A 1 115 ? 20.111 -0.227 -14.680 1.00 78.19 115 ALA A N 1
ATOM 859 C CA . ALA A 1 115 ? 19.983 0.744 -15.755 1.00 78.19 115 ALA A CA 1
ATOM 860 C C . ALA A 1 115 ? 20.112 2.165 -15.197 1.00 78.19 115 ALA A C 1
ATOM 862 O O . ALA A 1 115 ? 19.425 2.554 -14.249 1.00 78.19 115 ALA A O 1
ATOM 863 N N . ASN A 1 116 ? 20.959 2.976 -15.838 1.00 60.69 116 ASN A N 1
ATOM 864 C CA . ASN A 1 116 ? 21.116 4.389 -15.513 1.00 60.69 116 ASN A CA 1
ATOM 865 C C . ASN A 1 116 ? 19.879 5.180 -15.971 1.00 60.69 116 ASN A C 1
ATOM 867 O O . ASN A 1 116 ? 19.889 5.868 -16.988 1.00 60.69 116 ASN A O 1
ATOM 871 N N . THR A 1 117 ? 18.783 5.038 -15.229 1.00 65.12 117 THR A N 1
ATOM 872 C CA . THR A 1 117 ? 17.493 5.683 -15.503 1.00 65.12 117 THR A CA 1
ATOM 873 C C . THR A 1 117 ? 17.462 7.149 -15.066 1.00 65.12 117 THR A C 1
ATOM 875 O O . THR A 1 117 ? 16.425 7.793 -15.189 1.00 65.12 117 THR A O 1
ATOM 878 N N . GLY A 1 118 ? 18.571 7.695 -14.545 1.00 53.41 118 GLY A N 1
ATOM 879 C CA . GLY A 1 118 ? 18.699 9.110 -14.177 1.00 53.41 118 GLY A CA 1
ATOM 880 C C . GLY A 1 118 ? 17.670 9.605 -13.153 1.00 53.41 118 GLY A C 1
ATOM 881 O O . GLY A 1 118 ? 17.385 10.797 -13.119 1.00 53.41 118 GLY A O 1
ATOM 882 N N . GLY A 1 119 ? 17.059 8.711 -12.364 1.00 56.59 119 GLY A N 1
ATOM 883 C CA . GLY A 1 119 ? 15.963 9.055 -11.446 1.00 56.59 119 GLY A CA 1
ATOM 884 C C . GLY A 1 119 ? 14.616 9.339 -12.129 1.00 56.59 119 GLY A C 1
ATOM 885 O O . GLY A 1 119 ? 13.686 9.791 -11.470 1.00 56.59 119 GLY A O 1
ATOM 886 N N . VAL A 1 120 ? 14.493 9.075 -13.435 1.00 64.44 120 VAL A N 1
ATOM 887 C CA . VAL A 1 120 ? 13.264 9.298 -14.223 1.00 64.44 120 VAL A CA 1
ATOM 888 C C . VAL A 1 120 ? 12.273 8.139 -14.076 1.00 64.44 120 VAL A C 1
ATOM 890 O O . VAL A 1 120 ? 11.088 8.280 -14.385 1.00 64.44 120 VAL A O 1
ATOM 893 N N . ALA A 1 121 ? 12.734 6.981 -13.596 1.00 76.38 121 ALA A N 1
ATOM 894 C CA . ALA A 1 121 ? 11.869 5.830 -13.406 1.00 76.38 121 ALA A CA 1
ATOM 895 C C . ALA A 1 121 ? 10.682 6.177 -12.496 1.00 76.38 121 ALA A C 1
ATOM 897 O O . ALA A 1 121 ? 10.851 6.684 -11.389 1.00 76.38 121 ALA A O 1
ATOM 898 N N . PHE A 1 122 ? 9.475 5.901 -12.992 1.00 89.19 122 PHE A N 1
ATOM 899 C CA . PHE A 1 122 ? 8.218 6.171 -12.296 1.00 89.19 122 PHE A CA 1
ATOM 900 C C . PHE A 1 122 ? 8.012 7.649 -11.905 1.00 89.19 122 PHE A C 1
ATOM 902 O O . PHE A 1 122 ? 7.318 7.925 -10.931 1.00 89.19 122 PHE A O 1
ATOM 909 N N . ALA A 1 123 ? 8.563 8.618 -12.651 1.00 89.69 123 ALA A N 1
ATOM 910 C CA . ALA A 1 123 ? 8.466 10.050 -12.324 1.00 89.69 123 ALA A CA 1
ATOM 911 C C . ALA A 1 123 ? 7.021 10.552 -12.112 1.00 89.69 123 ALA A C 1
ATOM 913 O O . ALA A 1 123 ? 6.754 11.332 -11.191 1.00 89.69 123 ALA A O 1
ATOM 914 N N . LEU A 1 124 ? 6.072 10.079 -12.927 1.00 92.38 124 LEU A N 1
ATOM 915 C CA . LEU A 1 124 ? 4.654 10.423 -12.783 1.00 92.38 124 LEU A CA 1
ATOM 916 C C . LEU A 1 124 ? 4.048 9.819 -11.510 1.00 92.38 124 LEU A C 1
ATOM 918 O O . LEU A 1 124 ? 3.369 10.522 -10.760 1.00 92.38 124 LEU A O 1
ATOM 922 N N . LEU A 1 125 ? 4.366 8.556 -11.204 1.00 94.38 125 LEU A N 1
ATOM 923 C CA . LEU A 1 125 ? 3.976 7.933 -9.939 1.00 94.38 125 LEU A CA 1
ATOM 924 C C . LEU A 1 125 ? 4.587 8.682 -8.749 1.00 94.38 125 LEU A C 1
ATOM 926 O O . LEU A 1 125 ? 3.878 8.973 -7.793 1.00 94.38 125 LEU A O 1
ATOM 930 N N . ASN A 1 126 ? 5.871 9.042 -8.810 1.00 93.38 126 ASN A N 1
ATOM 931 C CA . ASN A 1 126 ? 6.543 9.796 -7.755 1.00 93.38 126 ASN A CA 1
ATOM 932 C C . ASN A 1 126 ? 5.878 11.160 -7.522 1.00 93.38 126 ASN A C 1
ATOM 934 O O . ASN A 1 126 ? 5.687 11.569 -6.378 1.00 93.38 126 ASN A O 1
ATOM 938 N N . THR A 1 127 ? 5.465 11.837 -8.596 1.00 95.00 127 THR A N 1
ATOM 939 C CA . THR A 1 127 ? 4.712 13.098 -8.517 1.00 95.00 127 THR A CA 1
ATOM 940 C C . THR A 1 127 ? 3.368 12.894 -7.820 1.00 95.00 127 THR A C 1
ATOM 942 O O . THR A 1 127 ? 3.025 13.639 -6.901 1.00 95.00 127 THR A O 1
ATOM 945 N N . TRP A 1 128 ? 2.621 11.858 -8.207 1.00 95.94 128 TRP A N 1
ATOM 946 C CA . TRP A 1 128 ? 1.344 11.528 -7.578 1.00 95.94 128 TRP A CA 1
ATOM 947 C C . TRP A 1 128 ? 1.506 11.183 -6.091 1.00 95.94 128 TRP A C 1
ATOM 949 O O . TRP A 1 128 ? 0.817 11.767 -5.253 1.00 95.94 128 TRP A O 1
ATOM 959 N N . ILE A 1 129 ? 2.464 10.315 -5.748 1.00 95.88 129 ILE A N 1
ATOM 960 C CA . ILE A 1 129 ? 2.784 9.934 -4.365 1.00 95.88 129 ILE A CA 1
ATOM 961 C C . ILE A 1 129 ? 3.214 11.150 -3.541 1.00 95.88 129 ILE A C 1
ATOM 963 O O . ILE A 1 129 ? 2.699 11.346 -2.445 1.00 95.88 129 ILE A O 1
ATOM 967 N N . SER A 1 130 ? 4.076 12.017 -4.074 1.00 95.75 130 SER A N 1
ATOM 968 C CA . SER A 1 130 ? 4.485 13.259 -3.401 1.00 95.75 130 SER A CA 1
ATOM 969 C C . SER A 1 130 ? 3.289 14.176 -3.121 1.00 95.75 130 SER A C 1
ATOM 971 O O . SER A 1 130 ? 3.221 14.813 -2.066 1.00 95.75 130 SER A O 1
ATOM 973 N N . GLY A 1 131 ? 2.307 14.204 -4.028 1.00 95.06 131 GLY A N 1
ATOM 974 C CA . GLY A 1 131 ? 1.029 14.879 -3.814 1.00 95.06 131 GLY A CA 1
ATOM 975 C C . GLY A 1 131 ? 0.220 14.269 -2.666 1.00 95.06 131 GLY A C 1
ATOM 976 O O . GLY A 1 131 ? -0.324 15.011 -1.846 1.00 95.06 131 GLY A O 1
ATOM 977 N N . LEU A 1 132 ? 0.178 12.935 -2.555 1.00 94.81 132 LEU A N 1
ATOM 978 C CA . LEU A 1 132 ? -0.472 12.248 -1.431 1.00 94.81 132 LEU A CA 1
ATOM 979 C C . LEU A 1 132 ? 0.220 12.555 -0.100 1.00 94.81 132 LEU A C 1
ATOM 981 O O . LEU A 1 132 ? -0.464 12.910 0.859 1.00 94.81 132 LEU A O 1
ATOM 985 N N . VAL A 1 133 ? 1.554 12.483 -0.058 1.00 94.75 133 VAL A N 1
ATOM 986 C CA . VAL A 1 133 ? 2.364 12.803 1.130 1.00 94.75 133 VAL A CA 1
ATOM 987 C C . VAL A 1 133 ? 2.101 14.242 1.577 1.00 94.75 133 VAL A C 1
ATOM 989 O O . VAL A 1 133 ? 1.763 14.485 2.736 1.00 94.75 133 VAL A O 1
ATOM 992 N N . SER A 1 134 ? 2.161 15.197 0.644 1.00 94.12 134 SER A N 1
ATOM 993 C CA . SER A 1 134 ? 1.917 16.622 0.922 1.00 94.12 134 SER A CA 1
ATOM 994 C C . SER A 1 134 ? 0.499 16.875 1.444 1.00 94.12 134 SER A C 1
ATOM 996 O O . SER A 1 134 ? 0.298 17.680 2.351 1.00 94.12 134 SER A O 1
ATOM 998 N N . ALA A 1 135 ? -0.491 16.155 0.910 1.00 92.19 135 ALA A N 1
ATOM 999 C CA . ALA A 1 135 ? -1.881 16.226 1.354 1.00 92.19 135 ALA A CA 1
ATOM 1000 C C . ALA A 1 135 ? -2.164 15.419 2.636 1.00 92.19 135 ALA A C 1
ATOM 1002 O O . ALA A 1 135 ? -3.309 15.413 3.101 1.00 92.19 135 ALA A O 1
ATOM 1003 N N . LYS A 1 136 ? -1.163 14.713 3.186 1.00 92.06 136 LYS A N 1
ATOM 1004 C CA . LYS A 1 136 ? -1.321 13.723 4.263 1.00 92.06 136 LYS A CA 1
ATOM 1005 C C . LYS A 1 136 ? -2.460 12.739 3.960 1.00 92.06 136 LYS A C 1
ATOM 1007 O O . LYS A 1 136 ? -3.295 12.440 4.813 1.00 92.06 136 LYS A O 1
ATOM 1012 N N . ALA A 1 137 ? -2.563 12.315 2.706 1.00 91.75 137 ALA A N 1
ATOM 1013 C CA . ALA A 1 137 ? -3.588 11.386 2.265 1.00 91.75 137 ALA A CA 1
ATOM 1014 C C . ALA A 1 137 ? -3.175 9.942 2.573 1.00 91.75 137 ALA A C 1
ATOM 1016 O O . ALA A 1 137 ? -1.996 9.587 2.531 1.00 91.75 137 ALA A O 1
ATOM 1017 N N . GLY A 1 138 ? -4.166 9.104 2.861 1.00 93.56 138 GLY A N 1
ATOM 1018 C CA . GLY A 1 138 ? -3.981 7.668 3.002 1.00 93.56 138 GLY A CA 1
ATOM 1019 C C . GLY A 1 138 ? -4.397 6.916 1.741 1.00 93.56 138 GLY A C 1
ATOM 1020 O O . GLY A 1 138 ? -5.273 7.363 0.996 1.00 93.56 138 GLY A O 1
ATOM 1021 N N . LEU A 1 139 ? -3.790 5.755 1.523 1.00 96.19 139 LEU A N 1
ATOM 1022 C CA . LEU A 1 139 ? -4.179 4.801 0.493 1.00 96.19 139 LEU A CA 1
ATOM 1023 C C . LEU A 1 139 ? -4.932 3.646 1.152 1.00 96.19 139 LEU A C 1
ATOM 1025 O O . LEU A 1 139 ? -4.352 2.872 1.912 1.00 96.19 139 LEU A O 1
ATOM 1029 N N . LEU A 1 140 ? -6.233 3.557 0.891 1.00 96.44 140 LEU A N 1
ATOM 1030 C CA . LEU A 1 140 ? -7.071 2.459 1.357 1.00 96.44 140 LEU A CA 1
ATOM 1031 C C . LEU A 1 140 ? -7.001 1.327 0.340 1.00 96.44 140 LEU A C 1
ATOM 1033 O O . LEU A 1 140 ? -7.205 1.552 -0.855 1.00 96.44 140 LEU A O 1
ATOM 1037 N N . ILE A 1 141 ? -6.688 0.129 0.822 1.00 96.12 141 ILE A N 1
ATOM 1038 C CA . ILE A 1 141 ? -6.523 -1.069 0.005 1.00 96.12 141 ILE A CA 1
ATOM 1039 C C . ILE A 1 141 ? -7.452 -2.139 0.545 1.00 96.12 141 ILE A C 1
ATOM 1041 O O . ILE A 1 141 ? -7.393 -2.485 1.724 1.00 96.12 141 ILE A O 1
ATOM 1045 N N . TRP A 1 142 ? -8.266 -2.692 -0.346 1.00 95.62 142 TRP A N 1
ATOM 1046 C CA . TRP A 1 142 ? -9.155 -3.809 -0.067 1.00 95.62 142 TRP A CA 1
ATOM 1047 C C . TRP A 1 142 ? -8.729 -5.025 -0.862 1.00 95.62 142 TRP A C 1
ATOM 1049 O O . TRP A 1 142 ? -8.391 -4.913 -2.042 1.00 95.62 142 TRP A O 1
ATOM 1059 N N . TYR A 1 143 ? -8.816 -6.191 -0.236 1.00 96.19 143 TYR A N 1
ATOM 1060 C CA . TYR A 1 143 ? -8.697 -7.466 -0.915 1.00 96.19 143 TYR A CA 1
ATOM 1061 C C . TYR A 1 143 ? -10.089 -8.025 -1.240 1.00 96.19 143 TYR A C 1
ATOM 1063 O O . TYR A 1 143 ? -10.890 -8.280 -0.346 1.00 96.19 143 TYR A O 1
ATOM 1071 N N . GLU A 1 144 ? -10.380 -8.232 -2.527 1.00 95.00 144 GLU A N 1
ATOM 1072 C CA . GLU A 1 144 ? -11.694 -8.684 -3.028 1.00 95.00 144 GLU A CA 1
ATOM 1073 C C . GLU A 1 144 ? -11.732 -10.191 -3.351 1.00 95.00 144 GLU A C 1
ATOM 1075 O O . GLU A 1 144 ? -12.568 -10.669 -4.130 1.00 95.00 144 GLU A O 1
ATOM 1080 N N . GLY A 1 145 ? -10.789 -10.956 -2.803 1.00 93.69 145 GLY A N 1
ATOM 1081 C CA . GLY A 1 145 ? -10.631 -12.373 -3.112 1.00 93.69 145 GLY A CA 1
ATOM 1082 C C . GLY A 1 145 ? -9.837 -12.618 -4.394 1.00 93.69 145 GLY A C 1
ATOM 1083 O O . GLY A 1 145 ? -9.006 -11.812 -4.818 1.00 93.69 145 GLY A O 1
ATOM 1084 N N . GLU A 1 146 ? -10.067 -13.771 -5.009 1.00 94.50 146 GLU A N 1
ATOM 1085 C CA . GLU A 1 146 ? -9.317 -14.226 -6.177 1.00 94.50 146 GLU A CA 1
ATOM 1086 C C . GLU A 1 146 ? -10.152 -14.111 -7.454 1.00 94.50 146 GLU A C 1
ATOM 1088 O O . GLU A 1 146 ? -11.366 -14.314 -7.458 1.00 94.50 146 GLU A O 1
ATOM 1093 N N . GLY A 1 147 ? -9.489 -13.745 -8.545 1.00 90.56 147 GLY A N 1
ATOM 1094 C CA . GLY A 1 147 ? -9.996 -13.837 -9.905 1.00 90.56 147 GLY A CA 1
ATOM 1095 C C . GLY A 1 147 ? -9.302 -14.970 -10.650 1.00 90.56 147 GLY A C 1
ATOM 1096 O O . GLY A 1 147 ? -8.254 -15.462 -10.228 1.00 90.56 147 GLY A O 1
ATOM 1097 N N . LYS A 1 148 ? -9.883 -15.368 -11.781 1.00 93.38 148 LYS A N 1
ATOM 1098 C CA . LYS A 1 148 ? -9.325 -16.387 -12.667 1.00 93.38 148 LYS A CA 1
ATOM 1099 C C . LYS A 1 148 ? -9.280 -15.843 -14.089 1.00 93.38 148 LYS A C 1
ATOM 1101 O O . LYS A 1 148 ? -10.266 -15.284 -14.564 1.00 93.38 148 LYS A O 1
ATOM 1106 N N . THR A 1 149 ? -8.131 -15.948 -14.740 1.00 86.75 149 THR A N 1
ATOM 1107 C CA . THR A 1 149 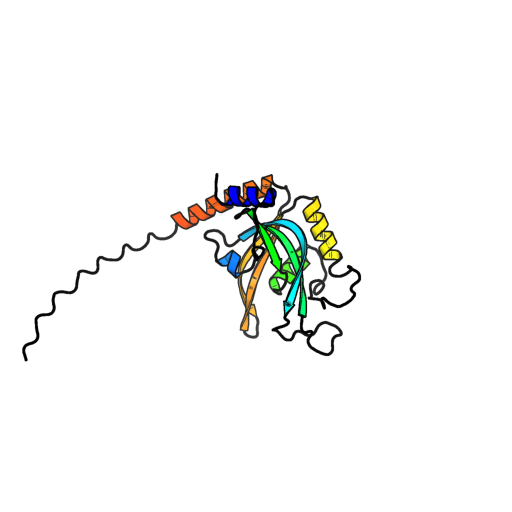? -7.972 -15.589 -16.153 1.00 86.75 149 THR A CA 1
ATOM 1108 C C . THR A 1 149 ? -8.616 -16.646 -17.060 1.00 86.75 149 THR A C 1
ATOM 1110 O O . THR A 1 149 ? -9.001 -17.725 -16.603 1.00 86.75 149 THR A O 1
ATOM 1113 N N . ALA A 1 150 ? -8.732 -16.355 -18.360 1.00 87.38 150 ALA A N 1
ATOM 1114 C CA . ALA A 1 150 ? -9.317 -17.281 -19.334 1.00 87.38 150 ALA A CA 1
ATOM 1115 C C . ALA A 1 150 ? -8.531 -18.603 -19.457 1.00 87.38 150 ALA A C 1
ATOM 1117 O O . ALA A 1 150 ? -9.125 -19.662 -19.627 1.00 87.38 150 ALA A O 1
ATOM 1118 N N . ASP A 1 151 ? -7.207 -18.547 -19.312 1.00 89.88 151 ASP A N 1
ATOM 1119 C CA . ASP A 1 151 ? -6.281 -19.687 -19.269 1.00 89.88 151 ASP A CA 1
ATOM 1120 C C . ASP A 1 151 ? -6.199 -20.357 -17.884 1.00 89.88 151 ASP A C 1
ATOM 1122 O O . ASP A 1 151 ? -5.483 -21.336 -17.689 1.00 89.88 151 ASP A O 1
ATOM 1126 N N . GLY A 1 152 ? -6.978 -19.871 -16.917 1.00 87.94 152 GLY A N 1
ATOM 1127 C CA . GLY A 1 152 ? -7.167 -20.507 -15.623 1.00 87.94 152 GLY A CA 1
ATOM 1128 C C . GLY A 1 152 ? -6.183 -20.100 -14.529 1.00 87.94 152 GLY A C 1
ATOM 1129 O O . GLY A 1 152 ? -6.263 -20.652 -13.429 1.00 87.94 152 GLY A O 1
ATOM 1130 N N . GLN A 1 153 ? -5.311 -19.126 -14.787 1.00 88.06 153 GLN A N 1
ATOM 1131 C CA . GLN A 1 153 ? -4.405 -18.564 -13.794 1.00 88.06 153 GLN A CA 1
ATOM 1132 C C . GLN A 1 153 ? -5.189 -17.793 -12.724 1.00 88.06 153 GLN A C 1
ATOM 1134 O O . GLN A 1 153 ? -6.018 -16.931 -13.023 1.00 88.06 153 GLN A O 1
ATOM 1139 N N . ILE A 1 154 ? -4.908 -18.099 -11.458 1.00 90.38 154 ILE A N 1
ATOM 1140 C CA . ILE A 1 154 ? -5.494 -17.407 -10.309 1.00 90.38 154 ILE A CA 1
ATOM 1141 C C . ILE A 1 154 ? -4.695 -16.132 -10.031 1.00 90.38 154 ILE A C 1
ATOM 1143 O O . ILE A 1 154 ? -3.463 -16.147 -10.043 1.00 90.38 154 ILE A O 1
ATOM 1147 N N . PHE A 1 155 ? -5.390 -15.028 -9.758 1.00 89.38 155 PHE A N 1
ATOM 1148 C CA . PHE A 1 155 ? -4.764 -13.768 -9.365 1.00 89.38 155 PHE A CA 1
ATOM 1149 C C . PHE A 1 155 ? -5.549 -13.067 -8.248 1.00 89.38 155 PHE A C 1
ATOM 1151 O O . PHE A 1 155 ? -6.778 -13.149 -8.208 1.00 89.38 155 PHE A O 1
ATOM 1158 N N . PRO A 1 156 ? -4.875 -12.347 -7.338 1.00 92.88 156 PRO A N 1
ATOM 1159 C CA . PRO A 1 156 ? -5.559 -11.569 -6.315 1.00 92.88 156 PRO A CA 1
ATOM 1160 C C . PRO A 1 156 ? -6.256 -10.351 -6.929 1.00 92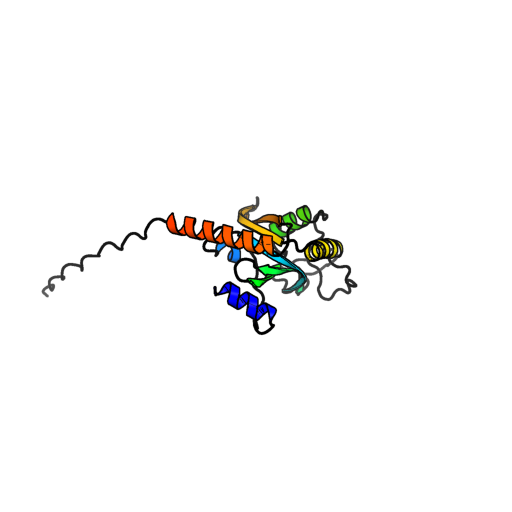.88 156 PRO A C 1
ATOM 1162 O O . PRO A 1 156 ? -5.684 -9.665 -7.779 1.00 92.88 156 PRO A O 1
ATOM 1165 N N . ARG A 1 157 ? -7.475 -10.057 -6.472 1.00 94.50 157 ARG A N 1
ATOM 1166 C CA . ARG A 1 157 ? -8.208 -8.839 -6.827 1.00 94.50 157 ARG A CA 1
ATOM 1167 C C . ARG A 1 157 ? -8.111 -7.833 -5.696 1.00 94.50 157 ARG A C 1
ATOM 1169 O O . ARG A 1 157 ? -8.278 -8.181 -4.527 1.00 94.50 157 ARG A O 1
ATOM 1176 N N . PHE A 1 158 ? -7.865 -6.588 -6.067 1.00 94.88 158 PHE A N 1
ATOM 1177 C CA . PHE A 1 158 ? -7.791 -5.478 -5.136 1.00 94.88 158 PHE A CA 1
ATOM 1178 C C . PHE A 1 158 ? -8.722 -4.366 -5.589 1.00 94.88 158 PHE A C 1
ATOM 1180 O O . PHE A 1 158 ? -8.986 -4.224 -6.781 1.00 94.88 158 PHE A O 1
ATOM 1187 N N . ARG A 1 159 ? -9.155 -3.559 -4.627 1.00 95.44 159 ARG A N 1
ATOM 1188 C CA . ARG A 1 159 ? -9.708 -2.228 -4.870 1.00 95.44 159 ARG A CA 1
ATOM 1189 C C . ARG A 1 159 ? -8.853 -1.221 -4.124 1.00 95.44 159 ARG A C 1
ATOM 1191 O O . ARG A 1 159 ? -8.316 -1.553 -3.064 1.00 95.44 159 ARG A O 1
ATOM 1198 N N . LEU A 1 160 ? -8.714 -0.018 -4.674 1.00 96.00 160 LEU A N 1
ATOM 1199 C CA . LEU A 1 160 ? -7.965 1.061 -4.036 1.00 96.00 160 LEU A CA 1
ATOM 1200 C C . LEU A 1 160 ? -8.737 2.381 -4.031 1.00 96.00 160 LEU A C 1
ATOM 1202 O O . LEU A 1 160 ? -9.543 2.663 -4.916 1.00 96.00 160 LEU A O 1
ATOM 1206 N N . ALA A 1 161 ? -8.471 3.206 -3.019 1.00 96.06 161 ALA A N 1
ATOM 1207 C CA . ALA A 1 161 ? -9.004 4.559 -2.920 1.00 96.06 161 ALA A CA 1
ATOM 1208 C C . ALA A 1 161 ? -8.039 5.479 -2.174 1.00 96.06 161 ALA A C 1
ATOM 1210 O O . ALA A 1 161 ? -7.307 5.052 -1.283 1.00 96.06 161 ALA A O 1
ATOM 1211 N N . VAL A 1 162 ? -8.093 6.769 -2.502 1.00 95.56 162 VAL A N 1
ATOM 1212 C CA . VAL A 1 162 ? -7.395 7.814 -1.746 1.00 95.56 162 VAL A CA 1
ATOM 1213 C C . VAL A 1 162 ? -8.332 8.376 -0.685 1.00 95.56 162 VAL A C 1
ATOM 1215 O O . VAL A 1 162 ? -9.396 8.908 -1.005 1.00 95.56 162 VAL A O 1
ATOM 1218 N N . VAL A 1 163 ? -7.906 8.318 0.573 1.00 94.19 163 VAL A N 1
ATOM 1219 C CA . VAL A 1 163 ? -8.597 8.935 1.707 1.00 94.19 163 VAL A CA 1
ATOM 1220 C C . VAL A 1 163 ? -7.900 10.248 2.041 1.00 94.19 163 VAL A C 1
ATOM 1222 O O . VAL A 1 163 ? -6.746 10.269 2.465 1.00 94.19 163 VAL A O 1
ATOM 1225 N N . LYS A 1 164 ? -8.599 11.366 1.844 1.00 88.75 164 LYS A N 1
ATOM 1226 C CA . LYS A 1 164 ? -8.108 12.700 2.216 1.00 88.75 164 LYS A CA 1
ATOM 1227 C C . LYS A 1 164 ? -8.440 12.986 3.681 1.00 88.75 164 LYS A C 1
ATOM 1229 O O . LYS A 1 164 ? -9.539 12.653 4.116 1.00 88.75 164 LYS A O 1
ATOM 1234 N N . GLY A 1 165 ? -7.543 13.662 4.402 1.00 73.44 165 GLY A N 1
ATOM 1235 C CA . GLY A 1 165 ? -7.844 14.208 5.734 1.00 73.44 165 GLY A CA 1
ATOM 1236 C C . GLY A 1 165 ? -6.854 13.885 6.856 1.00 73.44 165 GLY A C 1
ATOM 1237 O O . GLY A 1 165 ? -7.207 14.067 8.015 1.00 73.44 165 GLY A O 1
ATOM 1238 N N . GLY A 1 166 ? -5.625 13.457 6.551 1.00 75.75 166 GLY A N 1
ATOM 1239 C CA . GLY A 1 166 ? -4.542 13.426 7.538 1.00 75.75 166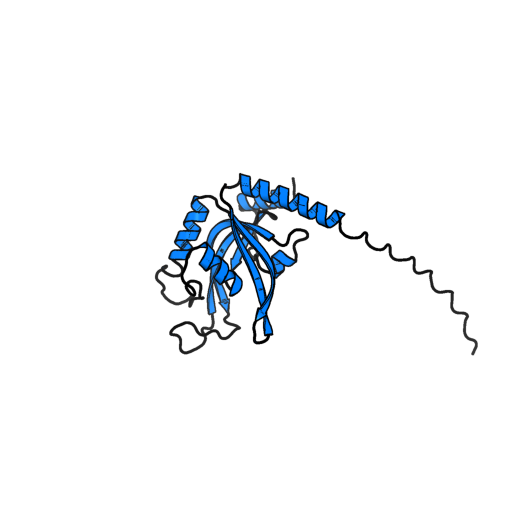 GLY A CA 1
ATOM 1240 C C . GLY A 1 166 ? -4.677 12.370 8.638 1.00 75.75 166 GLY A C 1
ATOM 1241 O O . GLY A 1 166 ? -5.355 11.354 8.485 1.00 75.75 166 GLY A O 1
ATOM 1242 N N . ALA A 1 167 ? -3.992 12.632 9.757 1.00 73.31 167 ALA A N 1
ATOM 1243 C CA . ALA A 1 167 ? -3.907 11.743 10.918 1.00 73.31 167 ALA A CA 1
ATOM 1244 C C . ALA A 1 167 ? -5.275 11.447 11.556 1.00 73.31 167 ALA A C 1
ATOM 1246 O O . ALA A 1 167 ? -5.532 10.309 11.946 1.00 73.31 167 ALA A O 1
ATOM 1247 N N . ASP A 1 168 ? -6.180 12.427 11.588 1.00 79.56 168 ASP A N 1
ATOM 1248 C CA . ASP A 1 168 ? -7.509 12.259 12.187 1.00 79.56 168 ASP A CA 1
ATOM 1249 C C . ASP A 1 168 ? -8.327 11.197 11.441 1.00 79.56 168 ASP A C 1
ATOM 1251 O O . ASP A 1 168 ? -8.972 10.350 12.057 1.00 79.56 168 ASP A O 1
ATOM 1255 N N . LYS A 1 169 ? -8.220 11.145 10.106 1.00 85.56 169 LYS A N 1
ATOM 1256 C CA . LYS A 1 169 ? -8.901 10.115 9.307 1.00 85.56 169 LYS A CA 1
ATOM 1257 C C . LYS A 1 169 ? -8.306 8.722 9.477 1.00 85.56 169 LYS A C 1
ATOM 1259 O O . LYS A 1 169 ? -9.043 7.745 9.366 1.00 85.56 169 LYS A O 1
ATOM 1264 N N . LEU A 1 170 ? -7.011 8.617 9.773 1.00 83.62 170 LEU A N 1
ATOM 1265 C CA . LEU A 1 170 ? -6.369 7.342 10.108 1.00 83.62 170 LEU A CA 1
ATOM 1266 C C . LEU A 1 170 ? -6.880 6.803 11.450 1.00 83.62 170 LEU A C 1
ATOM 1268 O O . LEU A 1 170 ? -7.176 5.612 11.561 1.00 83.62 170 LEU A O 1
ATOM 1272 N N . ALA A 1 171 ? -7.036 7.679 12.447 1.00 84.94 171 ALA A N 1
ATOM 1273 C CA . ALA A 1 171 ? -7.598 7.316 13.744 1.00 84.94 171 ALA A CA 1
ATOM 1274 C C . ALA A 1 171 ? -9.083 6.921 13.640 1.00 84.94 171 ALA A C 1
ATOM 1276 O O . ALA A 1 171 ? -9.457 5.861 14.150 1.00 84.94 171 ALA A O 1
ATOM 1277 N N . ASP A 1 172 ? -9.894 7.712 12.922 1.00 91.31 172 ASP A N 1
ATOM 1278 C CA . ASP A 1 172 ? -11.305 7.411 12.631 1.00 91.31 172 ASP A CA 1
ATOM 1279 C C . ASP A 1 172 ? -11.444 6.041 11.950 1.00 91.31 172 ASP A C 1
ATOM 1281 O O . ASP A 1 172 ? -12.229 5.193 12.379 1.00 91.31 172 ASP A O 1
ATOM 1285 N N . TYR A 1 173 ? -10.641 5.806 10.905 1.00 93.88 173 TYR A N 1
ATOM 1286 C CA . TYR A 1 173 ? -10.614 4.542 10.174 1.00 93.88 173 TYR A CA 1
ATOM 1287 C C . TYR A 1 173 ? -10.291 3.367 11.098 1.00 93.88 173 TYR A C 1
ATOM 1289 O O . TYR A 1 173 ? -11.001 2.363 11.096 1.00 93.88 173 TYR A O 1
ATOM 1297 N N . ARG A 1 174 ? -9.236 3.489 11.911 1.00 90.94 174 ARG A N 1
ATOM 1298 C CA . ARG A 1 174 ? -8.822 2.425 12.829 1.00 90.94 174 ARG A CA 1
ATOM 1299 C C . ARG A 1 174 ? -9.920 2.112 13.845 1.00 90.94 174 ARG A C 1
ATOM 1301 O O . ARG A 1 174 ? -10.168 0.941 14.128 1.00 90.94 174 ARG A O 1
ATOM 1308 N N . ALA A 1 175 ? -10.574 3.136 14.394 1.00 90.94 175 ALA A N 1
ATOM 1309 C CA . ALA A 1 175 ? -11.673 2.958 15.336 1.00 90.94 175 ALA A CA 1
ATOM 1310 C C . ALA A 1 175 ? -12.860 2.225 14.690 1.00 90.94 175 ALA A C 1
ATOM 1312 O O . ALA A 1 175 ? -13.357 1.260 15.272 1.00 90.94 175 ALA A O 1
ATOM 1313 N N . ALA A 1 176 ? -13.256 2.628 13.477 1.00 94.50 176 ALA A N 1
ATOM 1314 C CA . ALA A 1 176 ? -14.322 1.976 12.717 1.00 94.50 176 ALA A CA 1
ATOM 1315 C C . ALA A 1 176 ? -13.973 0.518 12.376 1.00 94.50 176 ALA A C 1
ATOM 1317 O O . ALA A 1 176 ? -14.757 -0.387 12.646 1.00 94.50 176 ALA A O 1
ATOM 1318 N N . TRP A 1 177 ? -12.757 0.269 11.885 1.00 95.00 177 TRP A N 1
ATOM 1319 C CA . TRP A 1 177 ? -12.293 -1.078 11.551 1.00 95.00 177 TRP A CA 1
ATOM 1320 C C . TRP A 1 177 ? -12.310 -2.012 12.768 1.00 95.00 177 TRP A C 1
ATOM 1322 O O . TRP A 1 177 ? -12.749 -3.155 12.674 1.00 95.00 177 TRP A O 1
ATOM 1332 N N . LEU A 1 178 ? -11.868 -1.529 13.936 1.00 91.94 178 LEU A N 1
ATOM 1333 C CA . LEU A 1 178 ? -11.890 -2.312 15.177 1.00 91.94 178 LEU A CA 1
ATOM 1334 C C . LEU A 1 178 ? -13.310 -2.584 15.683 1.00 91.94 178 LEU A C 1
ATOM 1336 O O . LEU A 1 178 ? -13.518 -3.596 16.353 1.00 91.94 178 LEU A O 1
ATOM 1340 N N . ALA A 1 179 ? -14.263 -1.689 15.419 1.00 92.12 179 ALA A N 1
ATOM 1341 C CA . ALA A 1 179 ? -15.667 -1.928 15.730 1.00 92.12 179 ALA A CA 1
ATOM 1342 C C . ALA A 1 179 ? -16.231 -3.052 14.846 1.00 92.12 179 ALA A C 1
ATOM 1344 O O . ALA A 1 179 ? -16.822 -3.993 15.375 1.00 92.12 179 ALA A O 1
ATOM 1345 N N . ASP A 1 180 ? -15.951 -3.013 13.541 1.00 92.62 180 ASP A N 1
ATOM 1346 C CA . ASP A 1 180 ? -16.360 -4.058 12.597 1.00 92.62 180 ASP A CA 1
ATOM 1347 C C . ASP A 1 180 ? -15.715 -5.409 12.921 1.00 92.62 180 ASP A C 1
ATOM 1349 O O . ASP A 1 180 ? -16.394 -6.431 12.925 1.00 92.62 180 ASP A O 1
ATOM 1353 N N . ALA A 1 181 ? -14.421 -5.430 13.257 1.00 90.88 181 ALA A N 1
ATOM 1354 C CA . ALA A 1 181 ? -13.727 -6.656 13.650 1.00 90.88 181 ALA A CA 1
ATOM 1355 C C . ALA A 1 181 ? -14.387 -7.319 14.870 1.00 90.88 181 ALA A C 1
ATOM 1357 O O . ALA A 1 181 ? -14.643 -8.520 14.858 1.00 90.88 181 ALA A O 1
ATOM 1358 N N . ARG A 1 182 ? -14.752 -6.533 15.893 1.00 89.94 182 ARG A N 1
ATOM 1359 C CA . ARG A 1 182 ? -15.479 -7.053 17.064 1.00 89.94 182 ARG A CA 1
ATOM 1360 C C . ARG A 1 182 ? -16.876 -7.550 16.710 1.00 89.94 182 ARG A C 1
ATOM 1362 O O . ARG A 1 182 ? -17.314 -8.551 17.265 1.00 89.94 182 ARG A O 1
ATOM 1369 N N . ALA A 1 183 ? -17.580 -6.860 15.814 1.00 88.88 183 ALA A N 1
ATOM 1370 C CA . ALA A 1 183 ? -18.897 -7.291 15.358 1.00 88.88 183 ALA A CA 1
ATOM 1371 C C . ALA A 1 183 ? -18.819 -8.621 14.588 1.00 88.88 183 ALA A C 1
ATOM 1373 O O . ALA A 1 183 ? -19.653 -9.497 14.803 1.00 88.88 183 ALA A O 1
ATOM 1374 N N . LEU A 1 184 ? -17.792 -8.800 13.750 1.00 86.00 184 LEU A N 1
ATOM 1375 C CA . LEU A 1 184 ? -17.525 -10.051 13.036 1.00 86.00 184 LEU A CA 1
ATOM 1376 C C . LEU A 1 184 ? -17.169 -11.194 13.993 1.00 86.00 184 LEU A C 1
ATOM 1378 O O . LEU A 1 184 ? -17.689 -12.295 13.835 1.00 86.00 184 LEU A O 1
ATOM 1382 N N . GLU A 1 185 ? -16.336 -10.936 15.004 1.00 85.56 185 GLU A N 1
ATOM 1383 C CA . GLU A 1 185 ? -16.020 -11.920 16.048 1.00 85.56 185 GLU A CA 1
ATOM 1384 C C . GLU A 1 185 ? -17.263 -12.306 16.865 1.00 85.56 185 GLU A C 1
ATOM 1386 O O . GLU A 1 185 ? -17.471 -13.483 17.140 1.00 85.56 185 GLU A O 1
ATOM 1391 N N . ALA A 1 186 ? -18.121 -11.342 17.213 1.00 81.81 186 ALA A N 1
ATOM 1392 C CA . ALA A 1 186 ? -19.357 -11.598 17.955 1.00 81.81 186 ALA A CA 1
ATOM 1393 C C . ALA A 1 186 ? -20.421 -12.340 17.126 1.00 81.81 186 ALA A C 1
ATOM 1395 O O . ALA A 1 186 ? -21.238 -13.068 17.686 1.00 81.81 186 ALA A O 1
ATOM 1396 N N . ALA A 1 187 ? -20.427 -12.147 15.805 1.00 78.50 187 ALA A N 1
ATOM 1397 C CA . ALA A 1 187 ? -21.312 -12.845 14.876 1.00 78.50 187 ALA A CA 1
ATOM 1398 C C . ALA A 1 187 ? -20.783 -14.228 14.464 1.00 78.50 187 ALA A C 1
ATOM 1400 O O . ALA A 1 187 ? -21.526 -15.008 13.862 1.00 78.50 187 ALA A O 1
ATOM 1401 N N . ALA A 1 188 ? -19.515 -14.539 14.757 1.00 73.81 188 ALA A N 1
ATOM 1402 C CA . ALA A 1 188 ? -18.962 -15.853 14.486 1.00 73.81 188 ALA A CA 1
ATOM 1403 C C . ALA A 1 188 ? -19.740 -16.902 15.300 1.00 73.81 188 ALA A C 1
ATOM 1405 O O . ALA A 1 188 ? -19.986 -16.692 16.492 1.00 73.81 188 ALA A O 1
ATOM 1406 N N . PRO A 1 189 ? -20.157 -18.023 14.681 1.00 66.25 189 PRO A N 1
ATOM 1407 C CA . PRO A 1 189 ? -20.862 -19.070 15.402 1.00 66.25 189 PRO A CA 1
ATOM 1408 C C . PRO A 1 189 ? -20.015 -19.501 16.597 1.00 66.25 189 PRO A C 1
ATOM 1410 O O . PRO A 1 189 ? -18.806 -19.711 16.457 1.00 66.25 189 PRO A O 1
ATOM 1413 N N . ALA A 1 190 ? -20.653 -19.608 17.768 1.00 64.88 190 ALA A N 1
ATOM 1414 C CA . ALA A 1 190 ? -19.992 -20.105 18.964 1.00 64.88 190 ALA A CA 1
ATOM 1415 C C . ALA A 1 190 ? -19.266 -21.409 18.603 1.00 64.88 190 ALA A C 1
ATOM 1417 O O . ALA A 1 190 ? -19.856 -22.239 17.898 1.00 64.88 190 ALA A O 1
ATOM 1418 N N . PRO A 1 191 ? -18.001 -21.591 19.028 1.00 60.38 191 PRO A N 1
ATOM 1419 C CA . PRO A 1 191 ? -17.325 -22.856 18.811 1.00 60.38 191 PRO A CA 1
ATOM 1420 C C . PRO A 1 191 ? -18.249 -23.935 19.359 1.00 60.38 191 PRO A C 1
ATOM 1422 O O . PRO A 1 191 ? -18.684 -23.842 20.508 1.00 60.38 191 PRO A O 1
ATOM 1425 N N . VAL A 1 192 ? -18.614 -24.899 18.507 1.00 58.06 192 VAL A N 1
ATOM 1426 C CA . VAL A 1 192 ? -19.357 -26.080 18.942 1.00 58.06 192 VAL A CA 1
ATOM 1427 C C . VAL A 1 192 ? -18.533 -26.632 20.091 1.00 58.06 192 VAL A C 1
ATOM 1429 O O . VAL A 1 192 ? -17.393 -27.047 19.869 1.00 58.06 192 VAL A O 1
ATOM 1432 N N . ALA A 1 193 ? -19.052 -26.512 21.317 1.00 56.41 193 ALA A N 1
ATOM 1433 C CA . ALA A 1 193 ? -18.438 -27.130 22.476 1.00 56.41 193 ALA A CA 1
ATOM 1434 C C . ALA A 1 193 ? -18.172 -28.567 22.050 1.00 56.41 193 ALA A C 1
ATOM 1436 O O . ALA A 1 193 ? -19.101 -29.226 21.573 1.00 56.41 193 ALA A O 1
ATOM 1437 N N . ALA A 1 194 ? -16.902 -28.977 22.073 1.00 54.28 194 ALA A N 1
ATOM 1438 C CA . ALA A 1 194 ? -16.533 -30.338 21.746 1.00 54.28 194 ALA A CA 1
ATOM 1439 C C . ALA A 1 194 ? -17.495 -31.224 22.533 1.00 54.28 194 ALA A C 1
ATOM 1441 O O . ALA A 1 194 ? -17.523 -31.136 23.758 1.00 54.28 194 ALA A O 1
ATOM 1442 N N . LEU A 1 195 ? -18.369 -31.945 21.820 1.00 47.59 195 LEU A N 1
ATOM 1443 C CA . LEU A 1 195 ? -19.222 -32.949 22.432 1.00 47.59 195 LEU A CA 1
ATOM 1444 C C . LEU A 1 195 ? -18.282 -33.785 23.283 1.00 47.59 195 LEU A C 1
ATOM 1446 O O . LEU A 1 195 ? -17.299 -34.297 22.739 1.00 47.59 195 LEU A O 1
ATOM 1450 N N . ASP A 1 196 ? -18.539 -33.820 24.590 1.00 47.16 196 ASP A N 1
ATOM 1451 C CA . ASP A 1 196 ? -17.855 -34.706 25.514 1.00 47.16 196 ASP A CA 1
ATOM 1452 C C . ASP A 1 196 ? -17.862 -36.084 24.863 1.00 47.16 196 ASP A C 1
ATOM 1454 O O . ASP A 1 196 ? -18.900 -36.738 24.742 1.00 47.16 196 ASP A O 1
ATOM 1458 N N . VAL A 1 197 ? -16.709 -36.476 24.324 1.00 53.94 197 VAL A N 1
ATOM 1459 C CA . VAL A 1 197 ? -16.510 -37.827 23.836 1.00 53.94 197 VAL A CA 1
ATOM 1460 C C . VAL A 1 197 ? -16.535 -38.644 25.110 1.00 53.94 197 VAL A C 1
ATOM 1462 O O . VAL A 1 197 ? -15.561 -38.628 25.864 1.00 53.94 197 VAL A O 1
ATOM 1465 N N . GLU A 1 198 ? -17.678 -39.274 25.393 1.00 51.81 198 GLU A N 1
ATOM 1466 C CA . GLU A 1 198 ? -17.757 -40.280 26.444 1.00 51.81 198 GLU A CA 1
ATOM 1467 C C . GLU A 1 198 ? -16.547 -41.204 26.270 1.00 51.81 198 GLU A C 1
ATOM 1469 O O . GLU A 1 198 ? -16.297 -41.677 25.151 1.00 51.81 198 GLU A O 1
ATOM 1474 N N . PRO A 1 199 ? -15.743 -41.420 27.325 1.00 53.62 199 PRO A N 1
ATOM 1475 C CA . PRO A 1 199 ? -14.636 -42.348 27.230 1.00 53.62 199 PRO A CA 1
ATOM 1476 C C . PRO A 1 199 ? -15.207 -43.691 26.781 1.00 53.62 199 PRO A C 1
ATOM 1478 O O . PRO A 1 199 ? -16.180 -44.179 27.357 1.00 53.62 199 PRO A O 1
ATOM 1481 N N . ALA A 1 200 ? -14.625 -44.246 25.714 1.00 58.88 200 ALA A N 1
ATOM 1482 C CA . ALA A 1 200 ? -15.044 -45.524 25.160 1.00 58.88 200 ALA A CA 1
ATOM 1483 C C . ALA A 1 200 ? -15.223 -46.549 26.296 1.00 58.88 200 ALA A C 1
ATOM 1485 O O . ALA A 1 200 ? -14.363 -46.607 27.185 1.00 58.88 200 ALA A O 1
ATOM 1486 N N . PRO A 1 201 ? -16.311 -47.344 26.299 1.00 53.22 201 PRO A N 1
ATOM 1487 C CA . PRO A 1 201 ? -16.493 -48.362 27.320 1.00 53.22 201 PRO A CA 1
ATOM 1488 C C . PRO A 1 201 ? -15.271 -49.280 27.304 1.00 53.22 201 PRO A C 1
ATOM 1490 O O . PRO A 1 201 ? -14.788 -49.660 26.234 1.00 53.22 201 PRO A O 1
ATOM 1493 N N . ALA A 1 202 ? -14.741 -49.571 28.493 1.00 55.12 202 ALA A N 1
ATOM 1494 C CA . ALA A 1 202 ? -13.589 -50.443 28.659 1.00 55.12 202 ALA A CA 1
ATOM 1495 C C . ALA A 1 202 ? -13.820 -51.733 27.862 1.00 55.12 202 ALA A C 1
ATOM 1497 O O . ALA A 1 202 ? -14.806 -52.433 28.083 1.00 55.12 202 ALA A O 1
ATOM 1498 N N . ALA A 1 203 ? -12.941 -52.006 26.898 1.00 54.66 203 ALA A N 1
ATOM 1499 C CA . ALA A 1 203 ? -12.987 -53.252 26.156 1.00 54.66 203 ALA A CA 1
ATOM 1500 C C . ALA A 1 203 ? -12.747 -54.403 27.139 1.00 54.66 203 ALA A C 1
ATOM 1502 O O . ALA A 1 203 ? -11.719 -54.428 27.822 1.00 54.66 203 ALA A O 1
ATOM 1503 N N . ASP A 1 204 ? -13.698 -55.335 27.211 1.00 57.28 204 ASP A N 1
ATOM 1504 C CA . ASP A 1 204 ? -13.521 -56.585 27.942 1.00 57.28 204 ASP A CA 1
ATOM 1505 C C . ASP A 1 204 ? -12.268 -57.315 27.426 1.00 57.28 204 ASP A C 1
ATOM 1507 O O . ASP A 1 204 ? -12.022 -57.344 26.212 1.00 57.28 204 ASP A O 1
ATOM 1511 N N . PRO A 1 205 ? -11.457 -57.915 28.315 1.00 57.25 205 PRO A N 1
ATOM 1512 C CA . PRO A 1 205 ? -10.293 -58.673 27.892 1.00 57.25 205 PRO A CA 1
ATOM 1513 C C . PRO A 1 205 ? -10.743 -59.888 27.074 1.00 57.25 205 PRO A C 1
ATOM 1515 O O . PRO A 1 205 ? -11.502 -60.731 27.551 1.00 57.25 205 PRO A O 1
ATOM 1518 N N . ILE A 1 206 ? -10.257 -59.979 25.835 1.00 53.66 206 ILE A N 1
ATOM 1519 C CA . ILE A 1 206 ? -10.458 -61.139 24.962 1.00 53.66 206 ILE A CA 1
ATOM 1520 C C . ILE A 1 206 ? -9.738 -62.339 25.600 1.00 53.66 206 ILE A C 1
ATOM 1522 O O . ILE A 1 206 ? -8.520 -62.268 25.785 1.00 53.66 206 ILE A O 1
ATOM 1526 N N . PRO A 1 207 ? -10.430 -63.445 25.928 1.00 55.94 207 PRO A N 1
ATOM 1527 C CA . PRO A 1 207 ? -9.748 -64.687 26.247 1.00 55.94 207 PRO A CA 1
ATOM 1528 C C . PRO A 1 207 ? -9.214 -65.293 24.945 1.00 55.94 207 PRO A C 1
ATOM 1530 O O . PRO A 1 207 ? -9.999 -65.512 24.026 1.00 55.94 207 PRO A O 1
ATOM 1533 N N . PHE A 1 208 ? -7.893 -65.472 24.854 1.00 47.97 208 PHE A N 1
ATOM 1534 C CA . PHE A 1 208 ? -7.151 -66.698 24.494 1.00 47.97 208 PHE A CA 1
ATOM 1535 C C . PHE A 1 208 ? -5.683 -66.363 24.209 1.00 47.97 208 PHE A C 1
ATOM 1537 O O . PHE A 1 208 ? -5.413 -65.593 23.260 1.00 47.97 208 PHE A O 1
#

Sequence (208 aa):
MSLSAFLSKESEAGDLVLASAVRIGADHLRGLKGPAQTLVAVEGLDLDIQENKTRRILPGASRPNARLAWPAIKGKDALSGLPCIIVIQAGALRYEIEKLARLERGELEPIDPDANTGGVAFALLNTWISGLVSAKAGLLIWYEGEGKTADGQIFPRFRLAVVKGGADKLADYRAAWLADARALEAAAPAPVAALDVEPAPAADPIPF

Radius of gyration: 22.92 Å; chains: 1; bounding box: 43×83×54 Å

Secondary structure (DSSP, 8-state):
--HHHHHHHHHHHT----SS-EE-SHHHHHT-SSSSEEEEEEEEEEEEEEE-TT-PPPTT-SS--SEEEEEEEEEEETTT--EEEEETTSHHHHHHHHHHHTPPTTTT--B-TTS--TT-TTHHHHHHHHHHHHTT-EEEEEEEEEEE-TT--EEEEEEEEEE-SHHHHHHHHHHHHHHHHHHHHHHSPPP-------PPPPPPPPP-

pLDDT: mean 85.66, std 12.28, range [47.16, 96.44]

Foldseek 3Di:
DDQLVVQLVCVVVVNDDDPDAAEDDQVVLVPDLFASKWKWQFDAKDWDKDAPPVFDADVPGPGRDRIWTFIKTWTATLQRSTTYIYTCPFQQSQVQLCVALVHDPPLRPIDDPPDPPVPCRCVSVRVSSVVCNVQSKIKMKHWPAWDADPVGDIGTHMHIDIHGDHPVVSVVVNVVRVVRSVVSVVPPPDPPPPPPPDPPPPDDDDDD